Protein AF-A0A7C7L3B7-F1 (afdb_monomer)

Solvent-accessible surface area (backbone atoms only — not comparable to full-atom values): 10967 Å² total; per-residue (Å²): 134,90,75,82,81,71,80,61,48,78,65,48,18,66,31,27,24,39,29,29,42,38,80,77,66,91,83,57,55,61,69,57,53,36,48,32,41,48,62,45,60,60,73,52,74,71,49,27,43,53,73,28,33,29,39,18,33,48,15,82,48,72,67,55,51,57,34,51,60,56,42,25,78,74,68,75,34,84,49,45,42,74,46,76,33,80,58,70,61,51,69,70,45,26,43,52,53,27,50,53,60,46,51,60,94,46,79,48,78,44,80,44,79,46,66,50,72,50,88,64,66,74,82,56,47,63,63,49,52,51,52,46,52,52,50,26,63,77,68,74,44,84,92,71,86,80,76,92,75,76,92,56,49,42,79,84,56,35,62,67,54,25,53,51,50,54,51,49,54,51,51,50,52,52,52,51,44,52,55,38,46,76,72,73,46,79,82,85,131

Foldseek 3Di:
DDDPPPPPLVVQAQQEAEEEEDDDDPPDDLVLLLVLQLLVLPPCVSGYDLLRYEYFDFADDVSNVVSVVVVCVVRVNPNHHYHYDNHRPDPVVSRVVSVVSNPVPGNHLDYHYDYSRNLDDPVVVVVQVVVQVVCCVVVVDSPDDGDDDDPDQCPSPNDPVSVVVVVVVVVVLVVVQVVCVVVVHDGDD

pLDDT: mean 88.87, std 12.58, range [37.16, 98.44]

Sequence (189 aa):
MSGAWVYNTARISDSLAMVIPVWFSSDVPRGSILQLLCDSLMGWEAFVRPENLVLVVDGEQPHVEWALERLRGMLRGDAWRIEMLKTNLGKGGAVAHGIECALAGSDVQCVVIRDADNDHLLADLPPMVTVWQGVCEALRTCDVVVVGARHNLTAPLGWLRAQWETFLNHLIMQVVSYCRHRQGDAPCW

Secondary structure (DSSP, 8-state):
--------HHHHHHHEEEEEEE---TTS-HHHHHHHHHHHTTTGGGTS-GGGEEEEE-S--HHHHHHHHHHHHHTTGGG-EEEE-SS--HHHHHHHHHHHHHHTT----EEEE--TTS-S-GGGHHHHHHHHHHHHHHHT-S--------S-SHHHHHHHHHHHHHHHHHHHHHHHHHHHHHTTPPP--

Structure (mmCIF, N/CA/C/O backbone):
data_AF-A0A7C7L3B7-F1
#
_entry.id   AF-A0A7C7L3B7-F1
#
loop_
_atom_site.group_PDB
_atom_site.id
_atom_site.type_symbol
_atom_site.label_atom_id
_atom_site.label_alt_id
_atom_site.label_comp_id
_atom_site.label_asym_id
_atom_site.label_entity_id
_atom_site.label_seq_id
_atom_site.pdbx_PDB_ins_code
_atom_site.Cartn_x
_atom_site.Cartn_y
_atom_site.Cartn_z
_atom_site.occupancy
_atom_site.B_iso_or_equiv
_atom_site.auth_seq_id
_atom_site.auth_comp_id
_atom_site.auth_asym_id
_atom_site.auth_atom_id
_atom_site.pdbx_PDB_model_num
ATOM 1 N N . MET A 1 1 ? -18.290 -20.577 25.674 1.00 37.16 1 MET A N 1
ATOM 2 C CA . MET A 1 1 ? -19.010 -20.237 24.430 1.00 37.16 1 MET A CA 1
ATOM 3 C C . MET A 1 1 ? -17.988 -20.204 23.309 1.00 37.16 1 MET A C 1
ATOM 5 O O . MET A 1 1 ? -17.152 -19.313 23.292 1.00 37.16 1 MET A O 1
ATOM 9 N N . SER A 1 2 ? -17.967 -21.235 22.465 1.00 39.91 2 SER A N 1
ATOM 10 C CA . SER A 1 2 ? -17.052 -21.351 21.327 1.00 39.91 2 SER A CA 1
ATOM 11 C C . SER A 1 2 ? -17.606 -20.544 20.153 1.00 39.91 2 SER A C 1
ATOM 13 O O . SER A 1 2 ? -18.475 -21.020 19.425 1.00 39.91 2 SER A O 1
ATOM 15 N N . GLY A 1 3 ? -17.149 -19.305 20.002 1.00 37.84 3 GLY A N 1
ATOM 16 C CA . GLY A 1 3 ? -17.404 -18.515 18.803 1.00 37.84 3 GLY A CA 1
ATOM 17 C C . GLY A 1 3 ? -16.341 -18.839 17.764 1.00 37.84 3 GLY A C 1
ATOM 18 O O . GLY A 1 3 ? -15.233 -18.318 17.841 1.00 37.84 3 GLY A O 1
ATOM 19 N N . ALA A 1 4 ? -16.655 -19.719 16.815 1.00 38.44 4 ALA A N 1
ATOM 20 C CA . ALA A 1 4 ? -15.889 -19.787 15.581 1.00 38.44 4 ALA A CA 1
ATOM 21 C C . ALA A 1 4 ? -16.102 -18.453 14.852 1.00 38.44 4 ALA A C 1
ATOM 23 O O . ALA A 1 4 ? -17.190 -18.196 14.337 1.00 38.44 4 ALA A O 1
ATOM 24 N N . TRP A 1 5 ? -15.089 -17.586 14.862 1.00 43.88 5 TRP A N 1
ATOM 25 C CA . TRP A 1 5 ? -15.048 -16.384 14.036 1.00 43.88 5 TRP A CA 1
ATOM 26 C C . TRP A 1 5 ? -14.901 -16.824 12.580 1.00 43.88 5 TRP A C 1
ATOM 28 O O . TRP A 1 5 ? -13.804 -16.911 12.038 1.00 43.88 5 TRP A O 1
ATOM 38 N N . VAL A 1 6 ? -16.015 -17.196 11.954 1.00 46.31 6 VAL A N 1
ATOM 39 C CA . VAL A 1 6 ? -16.063 -17.354 10.504 1.00 46.31 6 VAL A CA 1
ATOM 40 C C . VAL A 1 6 ? -15.944 -15.946 9.935 1.00 46.31 6 VAL A C 1
ATOM 42 O O . VAL A 1 6 ? -16.849 -15.131 10.115 1.00 46.31 6 VAL A O 1
ATOM 45 N N . TYR A 1 7 ? -14.808 -15.645 9.304 1.00 52.31 7 TYR A N 1
ATOM 46 C CA . TYR A 1 7 ? -14.594 -14.393 8.589 1.00 52.31 7 TYR A CA 1
ATOM 47 C C . TYR A 1 7 ? -15.725 -14.207 7.578 1.00 52.31 7 TYR A C 1
ATOM 49 O O . TYR A 1 7 ? -15.775 -14.889 6.555 1.00 52.31 7 TYR A O 1
ATOM 57 N N . ASN A 1 8 ? -16.649 -13.289 7.854 1.00 55.41 8 ASN A N 1
ATOM 58 C CA . ASN A 1 8 ? -17.575 -12.830 6.833 1.00 55.41 8 ASN A CA 1
ATOM 59 C C . ASN A 1 8 ? -16.816 -11.838 5.945 1.00 55.41 8 ASN A C 1
ATOM 61 O O . ASN A 1 8 ? -16.901 -10.626 6.140 1.00 55.41 8 ASN A O 1
ATOM 65 N N . THR A 1 9 ? -16.017 -12.368 5.019 1.00 55.25 9 THR A N 1
ATOM 66 C CA . THR A 1 9 ? -15.182 -11.597 4.085 1.00 55.25 9 THR A CA 1
ATOM 67 C C . THR A 1 9 ? -15.988 -10.545 3.323 1.00 55.25 9 THR A C 1
ATOM 69 O O . THR A 1 9 ? -15.496 -9.438 3.131 1.00 55.25 9 THR A O 1
ATOM 72 N N . ALA A 1 10 ? -17.260 -10.828 3.014 1.00 54.12 10 ALA A N 1
ATOM 73 C CA . ALA A 1 10 ? -18.168 -9.888 2.357 1.00 54.12 10 ALA A CA 1
ATOM 74 C C . ALA A 1 10 ? -18.445 -8.614 3.181 1.00 54.12 10 ALA A C 1
ATOM 76 O O . ALA A 1 10 ? -18.648 -7.552 2.610 1.00 54.12 10 ALA A O 1
ATOM 77 N N . ARG A 1 11 ? -18.425 -8.683 4.522 1.00 60.03 11 ARG A N 1
ATOM 78 C CA . ARG A 1 11 ? -18.559 -7.483 5.373 1.00 60.03 11 ARG A CA 1
ATOM 79 C C . ARG A 1 11 ? -17.271 -6.672 5.461 1.00 60.03 11 ARG A C 1
ATOM 81 O O . ARG A 1 11 ? -17.329 -5.466 5.666 1.00 60.03 11 ARG A O 1
ATOM 88 N N . ILE A 1 12 ? -16.124 -7.335 5.341 1.00 68.50 12 ILE A N 1
ATOM 89 C CA . ILE A 1 12 ? -14.817 -6.685 5.431 1.00 68.50 12 ILE A CA 1
ATOM 90 C C . ILE A 1 12 ? -14.577 -5.848 4.166 1.00 68.50 12 ILE A C 1
ATOM 92 O O . ILE A 1 12 ? -14.227 -4.674 4.279 1.00 68.50 12 ILE A O 1
ATOM 96 N N . SER A 1 13 ? -14.876 -6.397 2.984 1.00 74.75 13 SER A N 1
ATOM 97 C CA . SER A 1 13 ? -14.604 -5.744 1.696 1.00 74.75 13 SER A CA 1
ATOM 98 C C . SER A 1 13 ? -15.300 -4.402 1.480 1.00 74.75 13 SER A C 1
ATOM 100 O O . SER A 1 13 ? -14.727 -3.530 0.831 1.00 74.75 13 SER A O 1
ATOM 102 N N . ASP A 1 14 ? -16.505 -4.212 2.024 1.00 82.12 14 ASP A N 1
ATOM 103 C CA . ASP A 1 14 ? -17.268 -2.967 1.850 1.00 82.12 14 ASP A CA 1
ATOM 104 C C . ASP A 1 14 ? -16.719 -1.802 2.683 1.00 82.12 14 ASP A C 1
ATOM 106 O O . ASP A 1 14 ? -16.857 -0.643 2.295 1.00 82.12 14 ASP A O 1
ATOM 110 N N . SER A 1 15 ? -16.089 -2.118 3.816 1.00 88.00 15 SER A N 1
ATOM 111 C CA . SER A 1 15 ? -15.590 -1.147 4.799 1.00 88.00 15 SER A CA 1
ATOM 112 C C . SER A 1 15 ? -14.105 -0.811 4.653 1.00 88.00 15 SER A C 1
ATOM 114 O O . SER A 1 15 ? -13.619 0.091 5.338 1.00 88.00 15 SER A O 1
ATOM 116 N N . LEU A 1 16 ? -13.384 -1.534 3.790 1.00 94.50 16 LEU A N 1
ATOM 117 C CA . LEU A 1 16 ? -11.945 -1.389 3.606 1.00 94.50 16 LEU A CA 1
ATOM 118 C C . LEU A 1 16 ? -11.591 -0.702 2.293 1.00 94.50 16 LEU A C 1
ATOM 120 O O . LEU A 1 16 ? -12.159 -1.003 1.240 1.00 94.50 16 LEU A O 1
ATOM 124 N N . ALA A 1 17 ? -10.565 0.140 2.361 1.00 96.06 17 ALA A N 1
ATOM 125 C CA . ALA A 1 17 ? -9.776 0.544 1.209 1.00 96.06 17 ALA A CA 1
ATOM 12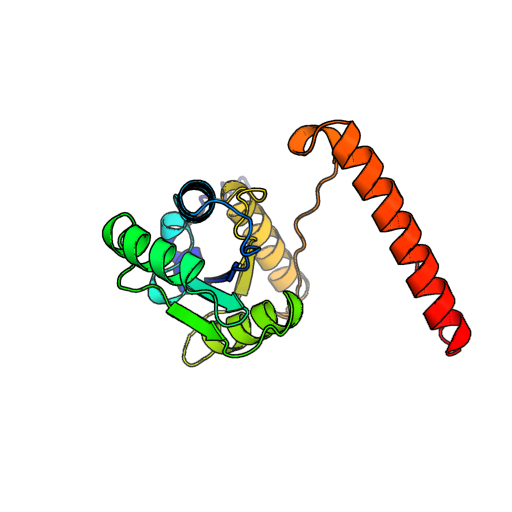6 C C . ALA A 1 17 ? -8.332 0.087 1.350 1.00 96.06 17 ALA A C 1
ATOM 128 O O . ALA A 1 17 ? -7.806 -0.032 2.456 1.00 96.06 17 ALA A O 1
ATOM 129 N N . MET A 1 18 ? -7.690 -0.151 0.212 1.00 97.12 18 MET A N 1
ATOM 130 C CA . MET A 1 18 ? -6.279 -0.495 0.142 1.00 97.12 18 MET A CA 1
ATOM 131 C C . MET A 1 18 ? -5.548 0.582 -0.642 1.00 97.12 18 MET A C 1
ATOM 133 O O . MET A 1 18 ? -5.891 0.862 -1.786 1.00 97.12 18 MET A O 1
ATOM 137 N N . VAL A 1 19 ? -4.533 1.168 -0.020 1.00 98.06 19 VAL A N 1
ATOM 138 C CA . VAL A 1 19 ? -3.645 2.158 -0.618 1.00 98.06 19 VAL A CA 1
ATOM 139 C C . VAL A 1 19 ? -2.285 1.512 -0.830 1.00 98.06 19 VAL A C 1
ATOM 141 O O . VAL A 1 19 ? -1.668 1.011 0.111 1.00 98.06 19 VAL A O 1
ATOM 144 N N . ILE A 1 20 ? -1.808 1.548 -2.069 1.00 97.94 20 ILE A N 1
ATOM 145 C CA . ILE A 1 20 ? -0.490 1.043 -2.442 1.00 97.94 20 ILE A CA 1
ATOM 146 C C . ILE A 1 20 ? 0.312 2.204 -3.040 1.00 97.94 20 ILE A C 1
ATOM 148 O O . ILE A 1 20 ? 0.049 2.591 -4.182 1.00 97.94 20 ILE A O 1
ATOM 152 N N . PRO A 1 21 ? 1.270 2.797 -2.300 1.00 98.25 21 PRO A N 1
ATOM 153 C CA . PRO A 1 21 ? 2.208 3.742 -2.887 1.00 98.25 21 PRO A CA 1
ATOM 154 C C . PRO A 1 21 ? 3.164 2.998 -3.827 1.00 98.25 21 PRO A C 1
ATOM 156 O O . PRO A 1 21 ? 3.756 1.978 -3.469 1.00 98.25 21 PRO A O 1
ATOM 159 N N . VAL A 1 22 ? 3.332 3.528 -5.034 1.00 98.00 22 VAL A N 1
ATOM 160 C CA . VAL A 1 22 ? 4.125 2.932 -6.104 1.00 98.00 22 VAL A CA 1
ATOM 161 C C . VAL A 1 22 ? 5.232 3.891 -6.524 1.00 98.00 22 VAL A C 1
ATOM 163 O O . VAL A 1 22 ? 4.995 4.992 -7.026 1.00 98.00 22 VAL A O 1
ATOM 166 N N . TRP A 1 23 ? 6.471 3.441 -6.363 1.00 97.38 23 TRP A N 1
ATOM 167 C CA . TRP A 1 23 ? 7.639 4.130 -6.885 1.00 97.38 23 TRP A CA 1
ATOM 168 C C . TRP A 1 23 ? 8.735 3.129 -7.230 1.00 97.38 23 TRP A C 1
ATOM 170 O O . TRP A 1 23 ? 9.073 2.266 -6.422 1.00 97.38 23 TRP A O 1
ATOM 180 N N . PHE A 1 24 ? 9.310 3.267 -8.420 1.00 96.88 24 PHE A N 1
ATOM 181 C CA . PHE A 1 24 ? 10.447 2.478 -8.871 1.00 96.88 24 PHE A CA 1
ATOM 182 C C . PHE A 1 24 ? 11.498 3.403 -9.483 1.00 96.88 24 PHE A C 1
ATOM 184 O O . PHE A 1 24 ? 11.178 4.240 -10.332 1.00 96.88 24 PHE A O 1
ATOM 191 N N . SER A 1 25 ? 12.764 3.210 -9.097 1.00 94.94 25 SER A N 1
ATOM 192 C CA . SER A 1 25 ? 13.894 3.882 -9.749 1.00 94.94 25 SER A CA 1
ATOM 193 C C . SER A 1 25 ? 13.889 3.597 -11.255 1.00 94.94 25 SER A C 1
ATOM 195 O O . SER A 1 25 ? 13.541 2.492 -11.680 1.00 94.94 25 SER A O 1
ATOM 197 N N . SER A 1 26 ? 14.333 4.567 -12.058 1.00 94.06 26 SER A N 1
ATOM 198 C CA . SER A 1 26 ? 14.485 4.427 -13.512 1.00 94.06 26 SER A CA 1
ATOM 199 C C . SER A 1 26 ? 15.411 3.279 -13.922 1.00 94.06 26 SER A C 1
ATOM 201 O O . SER A 1 26 ? 15.324 2.799 -15.050 1.00 94.06 26 SER A O 1
ATOM 203 N N . ASP A 1 27 ? 16.280 2.832 -13.013 1.00 96.06 27 ASP A N 1
ATOM 204 C CA . ASP A 1 27 ? 17.242 1.757 -13.264 1.00 96.06 27 ASP A CA 1
ATOM 205 C C . ASP A 1 27 ? 16.628 0.357 -13.105 1.00 96.06 27 ASP A C 1
ATOM 207 O O . ASP A 1 27 ? 17.247 -0.641 -13.479 1.00 96.06 27 ASP A O 1
ATOM 211 N N . VAL A 1 28 ? 15.414 0.251 -12.552 1.00 96.06 28 VAL A N 1
ATOM 212 C CA . VAL A 1 28 ? 14.738 -1.040 -12.396 1.00 96.06 28 VAL A CA 1
ATOM 213 C C . VAL A 1 28 ? 14.209 -1.499 -13.762 1.00 96.06 28 VAL A C 1
ATOM 215 O O . VAL A 1 28 ? 13.426 -0.786 -14.395 1.00 96.06 28 VAL A O 1
ATOM 218 N N . PRO A 1 29 ? 14.573 -2.704 -14.244 1.00 97.12 29 PRO A N 1
ATOM 219 C CA . PRO A 1 29 ? 14.078 -3.199 -15.523 1.00 97.12 29 PRO A CA 1
ATOM 220 C C . PRO A 1 29 ? 12.548 -3.293 -15.550 1.00 97.12 29 PRO A C 1
ATOM 222 O O . PRO A 1 29 ? 11.935 -3.824 -14.625 1.00 97.12 29 PRO A O 1
ATOM 225 N N . ARG A 1 30 ? 11.920 -2.867 -16.655 1.00 96.00 30 ARG A N 1
ATOM 226 C CA . ARG A 1 30 ? 10.449 -2.876 -16.820 1.00 96.00 30 ARG A CA 1
ATOM 227 C C . ARG A 1 30 ? 9.797 -4.229 -16.522 1.00 96.00 30 ARG A C 1
ATOM 229 O O . ARG A 1 30 ? 8.714 -4.270 -15.951 1.00 96.00 30 ARG A O 1
ATOM 236 N N . GLY A 1 31 ? 10.452 -5.329 -16.899 1.00 96.31 31 GLY A N 1
ATOM 237 C CA . GLY A 1 31 ? 9.971 -6.681 -16.601 1.00 96.31 31 GLY A CA 1
ATOM 238 C C . GLY A 1 31 ? 9.905 -6.965 -15.099 1.00 96.31 31 GLY A C 1
ATOM 239 O O . GLY A 1 31 ? 8.924 -7.538 -14.637 1.00 96.31 31 GLY A O 1
ATOM 240 N N . SER A 1 32 ? 10.895 -6.498 -14.333 1.00 96.88 32 SER A N 1
ATOM 241 C CA . SER A 1 32 ? 10.908 -6.617 -12.873 1.00 96.88 32 SER A CA 1
ATOM 242 C C . SER A 1 32 ? 9.805 -5.780 -12.231 1.00 96.88 32 SER A C 1
ATOM 244 O O . SER A 1 32 ? 9.142 -6.259 -11.322 1.00 96.88 32 SER A O 1
ATOM 246 N N . ILE A 1 33 ? 9.562 -4.564 -12.734 1.00 97.31 33 ILE A N 1
ATOM 247 C CA . ILE A 1 33 ? 8.466 -3.700 -12.263 1.00 97.31 33 ILE A CA 1
ATOM 248 C C . ILE A 1 33 ? 7.114 -4.376 -12.494 1.00 97.31 33 ILE A C 1
ATOM 250 O O . ILE A 1 33 ? 6.308 -4.473 -11.573 1.00 97.31 33 ILE A O 1
ATOM 254 N N . LEU A 1 34 ? 6.887 -4.890 -13.708 1.00 97.00 34 LEU A N 1
ATOM 255 C CA . LEU A 1 34 ? 5.662 -5.610 -14.051 1.00 97.00 34 LEU A CA 1
ATOM 256 C C . LEU A 1 34 ? 5.450 -6.827 -13.145 1.00 97.00 34 LEU A C 1
ATOM 258 O O . LEU A 1 34 ? 4.342 -7.027 -12.660 1.00 97.00 34 LEU A O 1
ATOM 262 N N . GLN A 1 35 ? 6.501 -7.617 -12.908 1.00 96.69 35 GLN A N 1
ATOM 263 C CA . GLN A 1 35 ? 6.430 -8.799 -12.053 1.00 96.69 35 GLN A CA 1
ATOM 264 C C . GLN A 1 35 ? 6.130 -8.433 -10.593 1.00 96.69 35 GLN A C 1
ATOM 266 O O . GLN A 1 35 ? 5.190 -8.973 -10.022 1.00 96.69 35 GLN A O 1
ATOM 271 N N . LEU A 1 36 ? 6.866 -7.480 -10.012 1.00 96.38 36 LEU A N 1
ATOM 272 C CA . LEU A 1 36 ? 6.669 -7.044 -8.625 1.00 96.38 36 LEU A CA 1
ATOM 273 C C . LEU A 1 36 ? 5.274 -6.461 -8.400 1.00 96.38 36 LEU A C 1
ATOM 275 O O . LEU A 1 36 ? 4.632 -6.771 -7.397 1.00 96.38 36 LEU A O 1
ATOM 279 N N . LEU A 1 37 ? 4.778 -5.657 -9.344 1.00 96.56 37 LEU A N 1
ATOM 280 C CA . LEU A 1 37 ? 3.413 -5.142 -9.291 1.00 96.56 37 LEU A CA 1
ATOM 281 C C . LEU A 1 37 ? 2.379 -6.255 -9.466 1.00 96.56 37 LEU A C 1
ATOM 283 O O . LEU A 1 37 ? 1.381 -6.244 -8.757 1.00 96.56 37 LEU A O 1
ATOM 287 N N . CYS A 1 38 ? 2.607 -7.223 -10.357 1.00 96.00 38 CYS A N 1
ATOM 288 C CA . CYS A 1 38 ? 1.723 -8.379 -10.516 1.00 96.00 38 CYS A CA 1
ATOM 289 C C . CYS A 1 38 ? 1.610 -9.169 -9.208 1.00 96.00 38 CYS A C 1
ATOM 291 O O . CYS A 1 38 ? 0.505 -9.417 -8.736 1.00 96.00 38 CYS A O 1
ATOM 293 N N . ASP A 1 39 ? 2.747 -9.496 -8.592 1.00 95.00 39 ASP A N 1
ATOM 294 C CA . ASP A 1 39 ? 2.802 -10.251 -7.339 1.00 95.00 39 ASP A CA 1
ATOM 295 C C . ASP A 1 39 ? 2.180 -9.453 -6.183 1.00 95.00 39 ASP A C 1
ATOM 297 O O . ASP A 1 39 ? 1.417 -9.986 -5.376 1.00 95.00 39 ASP A O 1
ATOM 301 N N . SER A 1 40 ? 2.421 -8.139 -6.148 1.00 94.62 40 SER A N 1
ATOM 302 C CA . SER A 1 40 ? 1.793 -7.233 -5.182 1.00 94.62 40 SER A CA 1
ATOM 303 C C . SER A 1 40 ? 0.286 -7.082 -5.411 1.00 94.62 40 SER A C 1
ATOM 305 O O . SER A 1 40 ? -0.454 -6.864 -4.463 1.00 94.62 40 SER A O 1
ATOM 307 N N . LEU A 1 41 ? -0.217 -7.219 -6.632 1.00 94.25 41 LEU A N 1
ATOM 308 C CA . LEU A 1 41 ? -1.640 -7.083 -6.954 1.00 94.25 41 LEU A CA 1
ATOM 309 C C . LEU A 1 41 ? -2.349 -8.435 -7.093 1.00 94.25 41 LEU A C 1
ATOM 311 O O . LEU A 1 41 ? -3.496 -8.494 -7.521 1.00 94.25 41 LEU A O 1
ATOM 315 N N . MET A 1 42 ? -1.717 -9.548 -6.748 1.00 92.81 42 MET A N 1
ATOM 316 C CA . MET A 1 42 ? -2.387 -10.840 -6.827 1.00 92.81 42 MET A CA 1
ATOM 317 C C . MET A 1 42 ? -3.242 -11.074 -5.577 1.00 92.81 42 MET A C 1
ATOM 319 O O . MET A 1 42 ? -2.718 -11.073 -4.466 1.00 92.81 42 MET A O 1
ATOM 323 N N . GLY A 1 43 ? -4.548 -11.309 -5.744 1.00 91.06 43 GLY A N 1
ATOM 324 C CA . GLY A 1 43 ? -5.450 -11.727 -4.663 1.00 91.06 43 GLY A CA 1
ATOM 325 C C . GLY A 1 43 ? -6.036 -10.601 -3.803 1.00 91.06 43 GLY A C 1
ATOM 326 O O . GLY A 1 43 ? -6.663 -10.897 -2.783 1.00 91.06 43 GLY A O 1
ATOM 327 N N . TRP A 1 44 ? -5.857 -9.324 -4.170 1.00 92.06 44 TRP A N 1
ATOM 328 C CA . TRP A 1 44 ? -6.451 -8.190 -3.437 1.00 92.06 44 TRP A CA 1
ATOM 329 C C . TRP A 1 44 ? -7.985 -8.247 -3.431 1.00 92.06 44 TRP A C 1
ATOM 331 O O . TRP A 1 44 ? -8.618 -7.778 -2.483 1.00 92.06 44 TRP A O 1
ATOM 341 N N . GLU A 1 45 ? -8.582 -8.847 -4.463 1.00 91.06 45 GLU A N 1
ATOM 342 C CA . GLU A 1 45 ? -10.025 -8.903 -4.691 1.00 91.06 45 GLU A CA 1
ATOM 343 C C . GLU A 1 45 ? -10.773 -9.690 -3.610 1.00 91.06 45 GLU A C 1
ATOM 345 O O . GLU A 1 45 ? -11.983 -9.541 -3.450 1.00 91.06 45 GLU A O 1
ATOM 350 N N . ALA A 1 46 ? -10.057 -10.505 -2.832 1.00 90.25 46 ALA A N 1
ATOM 351 C CA . ALA A 1 46 ? -10.616 -11.203 -1.681 1.00 90.25 46 ALA A CA 1
ATOM 352 C C . ALA A 1 46 ? -10.880 -10.273 -0.480 1.00 90.25 46 ALA A C 1
ATOM 354 O O . ALA A 1 46 ? -11.565 -10.683 0.460 1.00 90.25 46 ALA A O 1
ATOM 355 N N . PHE A 1 47 ? -10.332 -9.050 -0.486 1.00 91.44 47 PHE A N 1
ATOM 356 C CA . PHE A 1 47 ? -10.275 -8.188 0.697 1.00 91.44 47 PHE A CA 1
ATOM 357 C C . PHE A 1 47 ? -10.880 -6.802 0.519 1.00 91.44 47 PHE A C 1
ATOM 359 O O . PHE A 1 47 ? -11.369 -6.253 1.501 1.00 91.44 47 PHE A O 1
ATOM 366 N N . VAL A 1 48 ? -10.835 -6.222 -0.682 1.00 92.69 48 VAL A N 1
ATOM 367 C CA . VAL A 1 48 ? -11.384 -4.885 -0.956 1.00 92.69 48 VAL A CA 1
ATOM 368 C C . VAL A 1 48 ? -12.159 -4.881 -2.264 1.00 92.69 48 VAL A C 1
ATOM 370 O O . VAL A 1 48 ? -11.850 -5.641 -3.184 1.00 92.69 48 VAL A O 1
ATOM 373 N N . ARG A 1 49 ? -13.163 -4.006 -2.363 1.00 91.81 49 ARG A N 1
ATOM 374 C CA . ARG A 1 49 ? -13.829 -3.747 -3.644 1.00 91.81 49 ARG A CA 1
ATOM 375 C C . ARG A 1 49 ? -12.848 -3.118 -4.646 1.00 91.81 49 ARG A C 1
ATOM 377 O O . ARG A 1 49 ? -11.981 -2.353 -4.219 1.00 91.81 49 ARG A O 1
ATOM 384 N N . PRO A 1 50 ? -12.989 -3.381 -5.957 1.00 91.62 50 PRO A N 1
ATOM 385 C CA . PRO A 1 50 ? -12.108 -2.815 -6.980 1.00 91.62 50 PRO A CA 1
ATOM 386 C C . PRO A 1 50 ? -11.961 -1.290 -6.899 1.00 91.62 50 PRO A C 1
ATOM 388 O O . PRO A 1 50 ? -10.850 -0.771 -6.949 1.00 91.62 50 PRO A O 1
ATOM 391 N N . GLU A 1 51 ? -13.071 -0.585 -6.686 1.00 92.12 51 GLU A N 1
ATOM 392 C CA . GLU A 1 51 ? -13.130 0.871 -6.556 1.00 92.12 51 GLU A CA 1
ATOM 393 C C . GLU A 1 51 ? -12.506 1.411 -5.262 1.00 92.12 51 GLU A C 1
ATOM 395 O O . GLU A 1 51 ? -12.299 2.619 -5.156 1.00 92.12 51 GLU A O 1
ATOM 400 N N . ASN A 1 52 ? -12.216 0.538 -4.293 1.00 94.69 52 ASN A N 1
ATOM 401 C CA . ASN A 1 52 ? -11.559 0.864 -3.030 1.00 94.69 52 ASN A CA 1
ATOM 402 C C . ASN A 1 52 ? -10.052 0.517 -3.054 1.00 94.69 52 ASN A C 1
ATOM 404 O O . ASN A 1 52 ? -9.367 0.707 -2.046 1.00 94.69 52 ASN A O 1
ATOM 408 N N . LEU A 1 53 ? -9.523 0.004 -4.173 1.00 95.56 53 LEU A N 1
ATOM 409 C CA . LEU A 1 53 ? -8.087 -0.156 -4.389 1.00 95.56 53 LEU A CA 1
ATOM 410 C C . LEU A 1 53 ? -7.523 1.103 -5.059 1.00 95.56 53 LEU A C 1
ATOM 412 O O . LEU A 1 53 ? -7.899 1.447 -6.183 1.00 95.56 53 LEU A O 1
ATOM 416 N N . VAL A 1 54 ? -6.604 1.770 -4.362 1.00 97.38 54 VAL A N 1
ATOM 417 C CA . VAL A 1 54 ? -5.952 3.008 -4.794 1.00 97.38 54 VAL A CA 1
ATOM 418 C C . VAL A 1 54 ? -4.453 2.771 -4.946 1.00 97.38 54 VAL A C 1
ATOM 420 O O . VAL A 1 54 ? -3.739 2.510 -3.978 1.00 97.38 54 VAL A O 1
ATOM 423 N N . LEU A 1 55 ? -3.969 2.887 -6.175 1.00 97.94 55 LEU A N 1
ATOM 424 C CA . LEU A 1 55 ? -2.552 2.847 -6.520 1.00 97.94 55 LEU A CA 1
ATOM 425 C C . LEU A 1 55 ? -2.066 4.279 -6.703 1.00 97.94 55 LEU A C 1
ATOM 427 O O . LEU A 1 55 ? -2.596 4.990 -7.551 1.00 97.94 55 LEU A O 1
ATOM 431 N N . VAL A 1 56 ? -1.066 4.706 -5.936 1.00 98.44 56 VAL A N 1
ATOM 432 C CA . VAL A 1 56 ? -0.537 6.076 -6.028 1.00 98.44 56 VAL A CA 1
ATOM 433 C C . VAL A 1 56 ? 0.863 6.040 -6.610 1.00 98.44 56 VAL A C 1
ATOM 435 O O . VAL A 1 56 ? 1.798 5.620 -5.936 1.00 98.44 56 VAL A O 1
ATOM 438 N N . VAL A 1 57 ? 1.020 6.479 -7.854 1.00 98.25 57 VAL A N 1
ATOM 439 C CA . VAL A 1 57 ? 2.324 6.573 -8.515 1.00 98.25 57 VAL A CA 1
ATOM 440 C C . VAL A 1 57 ? 2.954 7.919 -8.176 1.00 98.25 57 VAL A C 1
ATOM 442 O O . VAL A 1 57 ? 2.447 8.975 -8.553 1.00 98.25 57 VAL A O 1
ATOM 445 N N . ASP A 1 58 ? 4.056 7.879 -7.429 1.00 97.81 58 ASP A N 1
ATOM 446 C CA . ASP A 1 58 ? 4.661 9.074 -6.842 1.00 97.81 58 ASP A CA 1
ATOM 447 C C . ASP A 1 58 ? 5.625 9.782 -7.812 1.00 97.81 58 ASP A C 1
ATOM 449 O O . ASP A 1 58 ? 6.790 9.407 -7.959 1.00 97.81 58 ASP A O 1
ATOM 453 N N . GLY A 1 59 ? 5.137 10.804 -8.511 1.00 96.62 59 GLY A N 1
ATOM 454 C CA . GLY A 1 59 ? 5.871 11.504 -9.564 1.00 96.62 59 GLY A CA 1
ATOM 455 C C . GLY A 1 59 ? 5.689 10.874 -10.949 1.00 96.62 59 GLY A C 1
ATOM 456 O O . GLY A 1 59 ? 5.188 9.759 -11.099 1.00 96.62 59 GLY A O 1
ATOM 457 N N . GLU A 1 60 ? 6.134 11.593 -11.981 1.00 96.00 60 GLU A N 1
ATOM 458 C CA . GLU A 1 60 ? 6.060 11.129 -13.370 1.00 96.00 60 GLU A CA 1
ATOM 459 C C . GLU A 1 60 ? 6.938 9.882 -13.587 1.00 96.00 60 GLU A C 1
ATOM 461 O O . GLU A 1 60 ? 8.167 9.959 -13.634 1.00 96.00 60 GLU A O 1
ATOM 466 N N . GLN A 1 61 ? 6.300 8.715 -13.727 1.00 96.12 61 GLN A N 1
ATOM 467 C CA . GLN A 1 61 ? 6.972 7.425 -13.919 1.00 96.12 61 GLN A CA 1
ATOM 468 C C . GLN A 1 61 ? 6.365 6.645 -15.101 1.00 96.12 61 GLN A C 1
ATOM 470 O O . GLN A 1 61 ? 5.628 5.675 -14.890 1.00 96.12 61 GLN A O 1
ATOM 475 N N . PRO A 1 62 ? 6.702 7.004 -16.358 1.00 95.62 62 PRO A N 1
ATOM 476 C CA . PRO A 1 62 ? 6.128 6.364 -17.549 1.00 95.62 62 PRO A CA 1
ATOM 477 C C . PRO A 1 62 ? 6.347 4.844 -17.608 1.00 95.62 62 PRO A C 1
ATOM 479 O O . PRO A 1 62 ? 5.560 4.103 -18.192 1.00 95.62 62 PRO A O 1
ATOM 482 N N . HIS A 1 63 ? 7.432 4.343 -17.006 1.00 95.81 63 HIS A N 1
ATOM 483 C CA . HIS A 1 63 ? 7.713 2.907 -16.918 1.00 95.81 63 HIS A CA 1
ATOM 484 C C . HIS A 1 63 ? 6.792 2.161 -15.945 1.00 95.81 63 HIS A C 1
ATOM 486 O O . HIS A 1 63 ? 6.517 0.985 -16.180 1.00 95.81 63 HIS A O 1
ATOM 492 N N . VAL A 1 64 ? 6.316 2.825 -14.887 1.00 97.12 64 VAL A N 1
ATOM 493 C CA . VAL A 1 64 ? 5.323 2.279 -13.948 1.00 97.12 64 VAL A CA 1
ATOM 494 C C . VAL A 1 64 ? 3.933 2.338 -14.562 1.00 97.12 64 VAL A C 1
ATOM 496 O O . VAL A 1 64 ? 3.219 1.341 -14.526 1.00 97.12 64 VAL A O 1
ATOM 499 N N . GLU A 1 65 ? 3.580 3.467 -15.178 1.00 95.69 65 GLU A N 1
ATOM 500 C CA . GLU A 1 65 ? 2.311 3.643 -15.893 1.00 95.69 65 GLU A CA 1
ATOM 501 C C . GLU A 1 65 ? 2.108 2.533 -16.933 1.00 95.69 65 GLU A C 1
ATOM 503 O O . GLU A 1 65 ? 1.117 1.806 -16.880 1.00 95.69 65 GLU A O 1
ATOM 508 N N . TRP A 1 66 ? 3.119 2.291 -17.775 1.00 95.56 66 TRP A N 1
ATOM 509 C CA . TRP A 1 66 ? 3.125 1.184 -18.735 1.00 95.56 66 TRP A CA 1
ATOM 510 C C . TRP A 1 66 ? 2.857 -0.187 -18.089 1.00 95.56 66 TRP A C 1
ATOM 512 O O . TRP A 1 66 ? 2.165 -1.028 -18.669 1.00 95.56 66 TRP A O 1
ATOM 522 N N . ALA A 1 67 ? 3.424 -0.449 -16.908 1.00 96.75 67 ALA A N 1
ATOM 523 C CA . ALA A 1 67 ? 3.239 -1.724 -16.221 1.00 96.75 67 ALA A CA 1
ATOM 524 C C . ALA A 1 67 ? 1.806 -1.854 -15.685 1.00 96.75 67 ALA A C 1
ATOM 526 O O . ALA A 1 67 ? 1.172 -2.892 -15.879 1.00 96.75 67 ALA A O 1
ATOM 527 N N . LEU A 1 68 ? 1.277 -0.793 -15.072 1.00 95.50 68 LEU A N 1
ATOM 528 C CA . LEU A 1 68 ? -0.085 -0.759 -14.545 1.00 95.50 68 LEU A CA 1
ATOM 529 C C . LEU A 1 68 ? -1.138 -0.908 -15.649 1.00 95.50 68 LEU A C 1
ATOM 531 O O . LEU A 1 68 ? -2.092 -1.666 -15.473 1.00 95.50 68 LEU A O 1
ATOM 535 N N . GLU A 1 69 ? -0.945 -0.273 -16.807 1.00 93.56 69 GLU A N 1
ATOM 536 C CA . GLU A 1 69 ? -1.821 -0.447 -17.973 1.00 93.56 69 GLU A CA 1
ATOM 537 C C . GLU A 1 69 ? -1.901 -1.909 -18.424 1.00 93.56 69 GLU A C 1
ATOM 539 O O . GLU A 1 69 ? -2.984 -2.420 -18.715 1.00 93.56 69 GLU A O 1
ATOM 544 N N . ARG A 1 70 ? -0.767 -2.620 -18.440 1.00 94.19 70 ARG A N 1
ATOM 545 C CA . ARG A 1 70 ? -0.754 -4.049 -18.780 1.00 94.19 70 ARG A CA 1
ATOM 546 C C . ARG A 1 70 ? -1.445 -4.904 -17.729 1.00 94.19 70 ARG A C 1
ATOM 548 O O . ARG A 1 70 ? -2.170 -5.832 -18.086 1.00 94.19 70 ARG A O 1
ATOM 555 N N . LEU A 1 71 ? -1.241 -4.594 -16.451 1.00 94.44 71 LEU A N 1
ATOM 556 C CA . LEU A 1 71 ? -1.843 -5.349 -15.354 1.00 94.44 71 LEU A CA 1
ATOM 557 C C . LEU A 1 71 ? -3.352 -5.148 -15.256 1.00 94.44 71 LEU A C 1
ATOM 559 O O . LEU A 1 71 ? -4.042 -6.103 -14.902 1.00 94.44 71 LEU A O 1
ATOM 563 N N . ARG A 1 72 ? -3.884 -3.978 -15.637 1.00 90.50 72 ARG A N 1
ATOM 564 C CA . ARG A 1 72 ? -5.337 -3.745 -15.672 1.00 90.50 72 ARG A CA 1
ATOM 565 C C . ARG A 1 72 ? -6.071 -4.820 -16.474 1.00 90.50 72 ARG A C 1
ATOM 567 O O . ARG A 1 72 ? -7.016 -5.417 -15.964 1.00 90.50 72 ARG A O 1
ATOM 574 N N . GLY A 1 73 ? -5.574 -5.145 -17.669 1.00 84.00 73 GLY A N 1
ATOM 575 C CA . GLY A 1 73 ? -6.162 -6.195 -18.507 1.00 84.00 73 GLY A CA 1
ATOM 576 C C . GLY A 1 73 ? -6.011 -7.612 -17.936 1.00 84.00 73 GLY A C 1
ATOM 577 O O . GLY A 1 73 ? -6.841 -8.475 -18.208 1.00 84.00 73 GLY A O 1
ATOM 578 N N . MET A 1 74 ? -4.974 -7.864 -17.133 1.00 88.44 74 MET A N 1
ATOM 579 C CA . MET A 1 74 ? -4.685 -9.191 -16.570 1.00 88.44 74 MET A CA 1
ATOM 580 C C . MET A 1 74 ? -5.444 -9.472 -15.268 1.00 88.44 74 MET A C 1
ATOM 582 O O . MET A 1 74 ? -5.844 -10.609 -15.028 1.00 88.44 74 MET A O 1
ATOM 586 N N . LEU A 1 75 ? -5.646 -8.450 -14.435 1.00 86.56 75 LEU A N 1
ATOM 587 C CA . LEU A 1 75 ? -6.120 -8.585 -13.053 1.00 86.56 75 LEU A CA 1
ATOM 588 C C . LEU A 1 75 ? -7.485 -7.915 -12.820 1.00 86.56 75 LEU A C 1
ATOM 590 O O . LEU A 1 75 ? -7.805 -7.533 -11.697 1.00 86.56 75 LEU A O 1
ATOM 594 N N . ARG A 1 76 ? -8.295 -7.766 -13.880 1.00 81.75 76 ARG A N 1
ATOM 595 C CA . ARG A 1 76 ? -9.615 -7.098 -13.836 1.00 81.75 76 ARG A CA 1
ATOM 596 C C . ARG A 1 76 ? -9.536 -5.697 -13.213 1.00 81.75 76 ARG A C 1
ATOM 598 O O . ARG A 1 76 ? -10.399 -5.297 -12.434 1.00 81.75 76 ARG A O 1
ATOM 605 N N . GLY A 1 77 ? -8.482 -4.962 -13.552 1.00 79.19 77 GLY A N 1
ATOM 606 C CA . GLY A 1 77 ? -8.139 -3.687 -12.930 1.00 79.19 77 GLY A CA 1
ATOM 607 C C . GLY A 1 77 ? -8.838 -2.457 -13.490 1.00 79.19 77 GLY A C 1
ATOM 608 O O . GLY A 1 77 ? -8.450 -1.336 -13.164 1.00 79.19 77 GLY A O 1
ATOM 609 N N . ASP A 1 78 ? -9.866 -2.643 -14.318 1.00 83.69 78 ASP A N 1
ATOM 610 C CA . ASP A 1 78 ? -10.616 -1.547 -14.944 1.00 83.69 78 ASP A CA 1
ATOM 611 C C . ASP A 1 78 ? -11.285 -0.622 -13.917 1.00 83.69 78 ASP A C 1
ATOM 613 O O . ASP A 1 78 ? -11.520 0.550 -14.196 1.00 83.69 78 ASP A O 1
ATOM 617 N N . ALA A 1 79 ? -11.557 -1.138 -12.717 1.00 87.12 79 ALA A N 1
ATOM 618 C CA . ALA A 1 79 ? -12.166 -0.387 -11.625 1.00 87.12 79 ALA A CA 1
ATOM 619 C C . ALA A 1 79 ? -11.159 0.114 -10.569 1.00 87.12 79 ALA A C 1
ATOM 621 O O . ALA A 1 79 ? -11.571 0.778 -9.621 1.00 87.12 79 ALA A O 1
ATOM 622 N N . TRP A 1 80 ? -9.855 -0.153 -10.726 1.00 92.25 80 TRP A N 1
ATOM 623 C CA . TRP A 1 80 ? -8.836 0.395 -9.825 1.00 92.25 80 TRP A CA 1
ATOM 624 C C . TRP A 1 80 ? -8.695 1.902 -10.002 1.00 92.25 80 TRP A C 1
ATOM 626 O O . TRP A 1 80 ? -8.599 2.401 -11.134 1.00 92.25 80 TRP A O 1
ATOM 636 N N . ARG A 1 81 ? -8.539 2.613 -8.885 1.00 94.25 81 ARG A N 1
ATOM 637 C CA . ARG A 1 81 ? -8.114 4.014 -8.905 1.00 94.25 81 ARG A CA 1
ATOM 638 C C . ARG A 1 81 ? -6.593 4.059 -9.023 1.00 94.25 81 ARG A C 1
ATOM 640 O O . ARG A 1 81 ? -5.891 3.450 -8.219 1.00 94.25 81 ARG A O 1
ATOM 647 N N . ILE A 1 82 ? -6.091 4.748 -10.043 1.00 95.75 82 ILE A N 1
ATOM 648 C CA . ILE A 1 82 ? -4.657 4.993 -10.227 1.00 95.75 82 ILE A CA 1
ATOM 649 C C . ILE A 1 82 ? -4.454 6.500 -10.193 1.00 95.75 82 ILE A C 1
ATOM 651 O O . ILE A 1 82 ? -4.902 7.202 -11.097 1.00 95.75 82 ILE A O 1
ATOM 655 N N . GLU A 1 83 ? -3.772 6.970 -9.158 1.00 97.12 83 GLU A N 1
ATOM 656 C CA . GLU A 1 83 ? -3.453 8.375 -8.950 1.00 97.12 83 GLU A CA 1
ATOM 657 C C . GLU A 1 83 ? -2.005 8.629 -9.362 1.00 97.12 83 GLU A C 1
ATOM 659 O O . GLU A 1 83 ? -1.066 8.144 -8.730 1.00 97.12 83 GLU A O 1
ATOM 664 N N . MET A 1 84 ? -1.823 9.381 -10.446 1.00 97.06 84 MET A N 1
ATOM 665 C CA . MET A 1 84 ? -0.507 9.756 -10.963 1.00 97.06 84 MET A CA 1
ATOM 666 C C . MET A 1 84 ? -0.133 11.138 -10.423 1.00 97.06 84 MET A C 1
ATOM 668 O O . MET A 1 84 ? -0.654 12.160 -10.880 1.00 97.06 84 MET A O 1
ATOM 672 N N . LEU A 1 85 ? 0.780 11.190 -9.455 1.00 97.88 85 LEU A N 1
ATOM 673 C CA . LEU A 1 85 ? 1.279 12.457 -8.930 1.00 97.88 85 LEU A CA 1
ATOM 674 C C . LEU A 1 85 ? 2.278 13.078 -9.911 1.00 97.88 85 LEU A C 1
ATOM 676 O O . LEU A 1 85 ? 3.142 12.398 -10.452 1.00 97.88 85 LEU A O 1
ATOM 680 N N . LYS A 1 86 ? 2.200 14.396 -10.119 1.00 96.25 86 LYS A N 1
ATOM 681 C CA . LYS A 1 86 ? 3.132 15.111 -11.016 1.00 96.25 86 LYS A CA 1
ATOM 682 C C . LYS A 1 86 ? 4.536 15.242 -10.428 1.00 96.25 86 LYS A C 1
ATOM 684 O O . LYS A 1 86 ? 5.526 15.278 -11.148 1.00 96.25 86 LYS A O 1
ATOM 689 N N . THR A 1 87 ? 4.626 15.341 -9.109 1.00 96.50 87 THR A N 1
ATOM 690 C CA . THR A 1 87 ? 5.877 15.530 -8.372 1.00 96.50 87 THR A CA 1
ATOM 691 C C . THR A 1 87 ? 6.046 14.403 -7.375 1.00 96.50 87 THR A C 1
ATOM 693 O O . THR A 1 87 ? 5.068 14.021 -6.741 1.00 96.50 87 THR A O 1
ATOM 696 N N . ASN A 1 88 ? 7.278 13.927 -7.203 1.00 96.56 88 ASN A N 1
ATOM 697 C CA . ASN A 1 88 ? 7.610 12.977 -6.148 1.00 96.56 88 ASN A CA 1
ATOM 698 C C . ASN A 1 88 ? 7.496 13.677 -4.781 1.00 96.56 88 ASN A C 1
ATOM 700 O O . ASN A 1 88 ? 8.271 14.590 -4.486 1.00 96.56 88 ASN A O 1
ATOM 704 N N . LEU A 1 89 ? 6.504 13.282 -3.986 1.00 96.69 89 LEU A N 1
ATOM 705 C CA . LEU A 1 89 ? 6.242 13.782 -2.633 1.00 96.69 89 LEU A CA 1
ATOM 706 C C . LEU A 1 89 ? 6.864 12.885 -1.551 1.00 96.69 89 LEU A C 1
ATOM 708 O O . LEU A 1 89 ? 6.766 13.178 -0.356 1.00 96.69 89 LEU A O 1
ATOM 712 N N . GLY A 1 90 ? 7.493 11.788 -1.961 1.00 95.94 90 GLY A N 1
ATOM 713 C CA . GLY A 1 90 ? 7.935 10.708 -1.106 1.00 95.94 90 GLY A CA 1
ATOM 714 C C . GLY A 1 90 ? 6.777 9.809 -0.674 1.00 95.94 90 GLY A C 1
ATOM 715 O O . GLY A 1 90 ? 5.600 10.177 -0.691 1.00 95.94 90 GLY A O 1
ATOM 716 N N . LYS A 1 91 ? 7.134 8.621 -0.170 1.00 94.31 91 LYS A N 1
ATOM 717 C CA . LYS A 1 91 ? 6.181 7.585 0.261 1.00 94.31 91 LYS A CA 1
ATOM 718 C C . LYS A 1 91 ? 5.095 8.112 1.206 1.00 94.31 91 LYS A C 1
ATOM 720 O O . LYS A 1 91 ? 3.935 7.755 1.051 1.00 94.31 91 LYS A O 1
ATOM 725 N N . GLY A 1 92 ? 5.458 8.966 2.166 1.00 96.31 92 GLY A N 1
ATOM 726 C CA . GLY A 1 92 ? 4.498 9.560 3.100 1.00 96.31 92 GLY A CA 1
ATOM 727 C C . GLY A 1 92 ? 3.460 10.447 2.405 1.00 96.31 92 GLY A C 1
ATOM 728 O O . GLY A 1 92 ? 2.274 10.329 2.698 1.00 96.31 92 GLY A O 1
ATOM 729 N N . GLY A 1 93 ? 3.891 11.277 1.450 1.00 97.62 93 GLY A N 1
ATOM 730 C CA . GLY A 1 93 ? 2.991 12.106 0.647 1.00 97.62 93 GLY A CA 1
ATOM 731 C C . GLY A 1 93 ? 2.084 11.270 -0.257 1.00 97.62 93 GLY A C 1
ATOM 732 O O . GLY A 1 93 ? 0.882 11.515 -0.306 1.00 97.62 93 GLY A O 1
ATOM 733 N N . ALA A 1 94 ? 2.630 10.230 -0.894 1.00 98.12 94 ALA A N 1
ATOM 734 C CA . ALA A 1 94 ? 1.852 9.296 -1.706 1.00 98.12 94 ALA A CA 1
ATOM 735 C C . ALA A 1 94 ? 0.787 8.547 -0.884 1.00 98.12 94 ALA A C 1
ATOM 737 O O . ALA A 1 94 ? -0.360 8.428 -1.310 1.00 98.12 94 ALA A O 1
ATOM 738 N N . VAL A 1 95 ? 1.137 8.084 0.320 1.00 98.12 95 VAL A N 1
ATOM 739 C CA . VAL A 1 95 ? 0.190 7.438 1.242 1.00 98.12 95 VAL A CA 1
ATOM 740 C C . VAL A 1 95 ? -0.903 8.408 1.683 1.00 98.12 95 VAL A C 1
ATOM 742 O O . VAL A 1 95 ? -2.075 8.045 1.630 1.00 98.12 95 VAL A O 1
ATOM 745 N N . ALA A 1 96 ? -0.545 9.631 2.088 1.00 98.00 96 ALA A N 1
ATOM 746 C CA . ALA A 1 96 ? -1.518 10.642 2.504 1.00 98.00 96 ALA A CA 1
ATOM 747 C C . ALA A 1 96 ? -2.525 10.941 1.383 1.00 98.00 96 ALA A C 1
ATOM 749 O O . ALA A 1 96 ? -3.731 10.868 1.608 1.00 98.00 96 ALA A O 1
ATOM 750 N N . HIS A 1 97 ? -2.032 11.158 0.161 1.00 98.25 97 HIS A N 1
ATOM 751 C CA . HIS A 1 97 ? -2.879 11.362 -1.011 1.00 98.25 97 HIS A CA 1
ATOM 752 C C . HIS A 1 97 ? -3.792 10.158 -1.289 1.00 98.25 97 HIS A C 1
ATOM 754 O O . HIS A 1 97 ? -4.986 10.315 -1.527 1.00 98.25 97 HIS A O 1
ATOM 760 N N . GLY A 1 98 ? -3.258 8.936 -1.205 1.00 97.75 98 GLY A N 1
ATOM 761 C CA . GLY A 1 98 ? -4.050 7.723 -1.400 1.00 97.75 98 GLY A CA 1
ATOM 762 C C . GLY A 1 98 ? -5.163 7.559 -0.365 1.00 97.75 98 GLY A C 1
ATOM 763 O O . GLY A 1 98 ? -6.263 7.141 -0.722 1.00 97.75 98 GLY A O 1
ATOM 764 N N . ILE A 1 99 ? -4.910 7.925 0.896 1.00 97.25 99 ILE A N 1
ATOM 765 C CA . ILE A 1 99 ? -5.928 7.937 1.957 1.00 97.25 99 ILE A CA 1
ATOM 766 C C . ILE A 1 99 ? -7.021 8.960 1.634 1.00 97.25 99 ILE A C 1
ATOM 768 O O . ILE A 1 99 ? -8.201 8.625 1.709 1.00 97.25 99 ILE A O 1
ATOM 772 N N . GLU A 1 100 ? -6.655 10.181 1.236 1.00 97.00 100 GLU A N 1
ATOM 773 C CA . GLU A 1 100 ? -7.621 11.212 0.834 1.00 97.00 100 GLU A CA 1
ATOM 774 C C . GLU A 1 100 ? -8.515 10.719 -0.315 1.00 97.00 100 GLU A C 1
ATOM 776 O O . GLU A 1 100 ? -9.741 10.806 -0.229 1.00 97.00 100 GLU A O 1
ATOM 781 N N . CYS A 1 101 ? -7.923 10.113 -1.347 1.00 95.31 101 CYS A N 1
ATOM 782 C CA . CYS A 1 101 ? -8.656 9.535 -2.475 1.00 95.31 101 CYS A CA 1
ATOM 783 C C . CYS A 1 101 ? -9.540 8.348 -2.078 1.00 95.31 101 CYS A C 1
ATOM 785 O O . CYS A 1 101 ? -10.640 8.194 -2.613 1.00 95.31 101 CYS A O 1
ATOM 787 N N . ALA A 1 102 ? -9.080 7.503 -1.153 1.00 94.81 102 ALA A N 1
ATOM 788 C CA . ALA A 1 102 ? -9.846 6.368 -0.650 1.00 94.81 102 ALA A CA 1
ATOM 789 C C . ALA A 1 102 ? -11.083 6.817 0.140 1.00 94.81 102 ALA A C 1
ATOM 791 O O . ALA A 1 102 ? -12.144 6.209 0.003 1.00 94.81 102 ALA A O 1
ATOM 792 N N . LEU A 1 103 ? -10.960 7.881 0.937 1.00 93.31 103 LEU A N 1
ATOM 793 C CA . LEU A 1 103 ? -12.040 8.435 1.761 1.00 93.31 103 LEU A CA 1
ATOM 794 C C . LEU A 1 103 ? -12.995 9.344 0.971 1.00 93.31 103 LEU A C 1
ATOM 796 O O . LEU A 1 103 ? -14.134 9.560 1.385 1.00 93.31 103 LEU A O 1
ATOM 800 N N . ALA A 1 104 ? -12.563 9.880 -0.172 1.00 92.31 104 ALA A N 1
ATOM 801 C CA . ALA A 1 104 ? -13.387 10.748 -1.003 1.00 92.31 104 ALA A CA 1
ATOM 802 C C . ALA A 1 104 ? -14.630 10.009 -1.541 1.00 92.31 104 ALA A C 1
ATOM 804 O O . ALA A 1 104 ? -14.550 9.195 -2.467 1.00 92.31 104 ALA A O 1
ATOM 805 N N . GLY A 1 105 ? -15.795 10.330 -0.966 1.00 77.56 105 GLY A N 1
ATOM 806 C CA . GLY A 1 105 ? -17.101 9.842 -1.420 1.00 77.56 105 GLY A CA 1
ATOM 807 C C . GLY A 1 105 ? -17.349 8.352 -1.171 1.00 77.56 105 GLY A C 1
ATOM 808 O O . GLY A 1 105 ? -18.160 7.759 -1.879 1.00 77.56 105 GLY A O 1
ATOM 809 N N . SER A 1 106 ? -16.646 7.744 -0.212 1.00 82.38 106 SER A N 1
ATOM 810 C CA . SER A 1 106 ? -16.802 6.333 0.147 1.00 82.38 106 SER A CA 1
ATOM 811 C C . SER A 1 106 ? -17.274 6.163 1.595 1.00 82.38 106 SER A C 1
ATOM 813 O O . SER A 1 106 ? -17.005 7.000 2.453 1.00 82.38 106 SER A O 1
ATOM 815 N N . ASP A 1 107 ? -17.941 5.041 1.873 1.00 87.50 107 ASP A N 1
ATOM 816 C CA . ASP A 1 107 ? -18.298 4.610 3.235 1.00 87.50 107 ASP A CA 1
ATOM 817 C C . ASP A 1 107 ? -17.178 3.763 3.878 1.00 87.50 107 ASP A C 1
ATOM 819 O O . ASP A 1 107 ? -17.426 2.904 4.729 1.00 87.50 107 ASP A O 1
ATOM 823 N N . VAL A 1 108 ? -15.931 3.956 3.432 1.00 92.44 108 VAL A N 1
ATOM 824 C CA . VAL A 1 108 ? -14.764 3.238 3.955 1.00 92.44 108 VAL A CA 1
ATOM 825 C C . VAL A 1 108 ? -14.520 3.661 5.401 1.00 92.44 108 VAL A C 1
ATOM 827 O O . VAL A 1 108 ? -14.474 4.843 5.727 1.00 92.44 108 VAL A O 1
ATOM 830 N N . GLN A 1 109 ? -14.329 2.676 6.274 1.00 91.69 109 GLN A N 1
ATOM 831 C CA . GLN A 1 109 ? -14.095 2.877 7.705 1.00 91.69 109 GLN A CA 1
ATOM 832 C C . GLN A 1 109 ? -12.643 2.617 8.101 1.00 91.69 109 GLN A C 1
ATOM 834 O O . GLN A 1 109 ? -12.192 3.091 9.140 1.00 91.69 109 GLN A O 1
ATOM 839 N N . CYS A 1 110 ? -11.912 1.849 7.294 1.00 93.81 110 CYS A N 1
ATOM 840 C CA . CYS A 1 110 ? -10.526 1.508 7.562 1.00 93.81 110 CYS A CA 1
ATOM 841 C C . CYS A 1 110 ? -9.722 1.487 6.258 1.00 93.81 110 CYS A C 1
ATOM 843 O O . CYS A 1 110 ? -10.148 0.943 5.238 1.00 93.81 110 CYS A O 1
ATOM 845 N N . VAL A 1 111 ? -8.545 2.108 6.304 1.00 96.50 111 VAL A N 1
ATOM 846 C CA . VAL A 1 111 ? -7.594 2.128 5.195 1.00 96.50 111 VAL A CA 1
ATOM 847 C C . VAL A 1 111 ? -6.406 1.249 5.550 1.00 96.50 111 VAL A C 1
ATOM 849 O O . VAL A 1 111 ? -5.810 1.375 6.619 1.00 96.50 111 VAL A O 1
ATOM 852 N N . VAL A 1 112 ? -6.055 0.368 4.626 1.00 96.62 112 VAL A N 1
ATOM 853 C CA . VAL A 1 112 ? -4.897 -0.516 4.696 1.00 96.62 112 VAL A CA 1
ATOM 854 C C . VAL A 1 112 ? -3.832 0.035 3.767 1.00 96.62 112 VAL A C 1
ATOM 856 O O . VAL A 1 112 ? -4.128 0.376 2.625 1.00 96.62 112 VAL A O 1
ATOM 859 N N . ILE A 1 113 ? -2.588 0.085 4.231 1.00 97.12 113 ILE A N 1
ATOM 860 C CA . ILE A 1 113 ? -1.451 0.525 3.422 1.00 97.12 113 ILE A CA 1
ATOM 861 C C . ILE A 1 113 ? -0.549 -0.678 3.166 1.00 97.12 113 ILE A C 1
ATOM 863 O O . ILE A 1 113 ? -0.215 -1.406 4.103 1.00 97.12 113 ILE A O 1
ATOM 867 N N . ARG A 1 114 ? -0.145 -0.882 1.911 1.00 95.25 114 ARG A N 1
ATOM 868 C CA . ARG A 1 114 ? 0.763 -1.965 1.521 1.00 95.25 114 ARG A CA 1
ATOM 869 C C . ARG A 1 114 ? 1.775 -1.495 0.485 1.00 95.25 114 ARG A C 1
ATOM 871 O O . ARG A 1 114 ? 1.422 -0.771 -0.431 1.00 95.25 114 ARG A O 1
ATOM 878 N N . ASP A 1 115 ? 3.013 -1.957 0.600 1.00 95.06 115 ASP A N 1
ATOM 879 C CA . ASP A 1 115 ? 4.061 -1.642 -0.378 1.00 95.0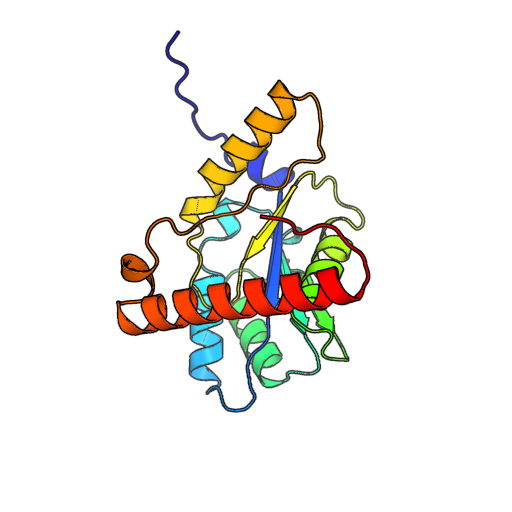6 115 ASP A CA 1
ATOM 880 C C . ASP A 1 115 ? 3.929 -2.449 -1.679 1.00 95.06 115 ASP A C 1
ATOM 882 O O . ASP A 1 115 ? 3.407 -3.564 -1.694 1.00 95.06 115 ASP A O 1
ATOM 886 N N . ALA A 1 116 ? 4.442 -1.876 -2.770 1.00 95.44 116 ALA A N 1
ATOM 887 C CA . ALA A 1 116 ? 4.423 -2.442 -4.122 1.00 95.44 116 ALA A CA 1
ATOM 888 C C . ALA A 1 116 ? 5.608 -3.387 -4.437 1.00 95.44 116 ALA A C 1
ATOM 890 O O . ALA A 1 116 ? 5.945 -3.592 -5.604 1.00 95.44 116 ALA A O 1
ATOM 891 N N . ASP A 1 117 ? 6.275 -3.921 -3.414 1.00 91.69 117 ASP A N 1
ATOM 892 C CA . ASP A 1 117 ? 7.492 -4.741 -3.517 1.00 91.69 117 ASP A CA 1
ATOM 893 C C . ASP A 1 117 ? 7.279 -6.217 -3.143 1.00 91.69 117 ASP A C 1
ATOM 895 O O . ASP A 1 117 ? 8.231 -6.994 -3.138 1.00 91.69 117 ASP A O 1
ATOM 899 N N . ASN A 1 118 ? 6.032 -6.609 -2.865 1.00 87.06 118 ASN A N 1
ATOM 900 C CA . ASN A 1 118 ? 5.639 -7.943 -2.412 1.00 87.06 118 ASN A CA 1
ATOM 901 C C . ASN A 1 118 ? 6.245 -8.382 -1.054 1.00 87.06 118 ASN A C 1
ATOM 903 O O . ASN A 1 118 ? 6.142 -9.550 -0.684 1.00 87.06 118 ASN A O 1
ATOM 907 N N . ASP A 1 119 ? 6.795 -7.461 -0.253 1.00 87.31 119 ASP A N 1
ATOM 908 C CA . ASP A 1 119 ? 7.355 -7.772 1.077 1.00 87.31 119 ASP A CA 1
ATOM 909 C C . ASP A 1 119 ? 6.269 -7.863 2.186 1.00 87.31 119 ASP A C 1
ATOM 911 O O . ASP A 1 119 ? 6.567 -8.108 3.365 1.00 87.31 119 ASP A O 1
ATOM 915 N N . HIS A 1 120 ? 4.997 -7.677 1.815 1.00 89.69 120 HIS A N 1
ATOM 916 C CA . HIS A 1 120 ? 3.817 -7.752 2.682 1.00 89.69 120 HIS A CA 1
ATOM 917 C C . HIS A 1 120 ? 2.849 -8.824 2.181 1.00 89.69 120 HIS A C 1
ATOM 919 O O . HIS A 1 120 ? 2.411 -8.759 1.030 1.00 89.69 120 HIS A O 1
ATOM 925 N N . LEU A 1 121 ? 2.463 -9.772 3.036 1.00 90.19 121 LEU A N 1
ATOM 926 C CA . LEU A 1 121 ? 1.533 -10.838 2.668 1.00 90.19 121 LEU A CA 1
ATOM 927 C C . LEU A 1 121 ? 0.086 -10.370 2.855 1.00 90.19 121 LEU A C 1
ATOM 929 O O . LEU A 1 121 ? -0.297 -9.928 3.934 1.00 90.19 121 LEU A O 1
ATOM 933 N N . LEU A 1 122 ? -0.763 -10.540 1.837 1.00 91.06 122 LEU A N 1
ATOM 934 C CA . LEU A 1 122 ? -2.201 -10.251 1.972 1.00 91.06 122 LEU A CA 1
ATOM 935 C C . LEU A 1 122 ? -2.885 -11.107 3.047 1.00 91.06 122 LEU A C 1
ATOM 937 O O . LEU A 1 122 ? -3.874 -10.684 3.639 1.00 91.06 122 LEU A O 1
ATOM 941 N N . ALA A 1 123 ? -2.342 -12.293 3.331 1.00 90.75 123 ALA A N 1
ATOM 942 C CA . ALA A 1 123 ? -2.834 -13.172 4.386 1.00 90.75 123 ALA A CA 1
ATOM 943 C C . ALA A 1 123 ? -2.726 -12.557 5.796 1.00 90.75 123 ALA A C 1
ATOM 945 O O . ALA A 1 123 ? -3.438 -13.000 6.697 1.00 90.75 123 ALA A O 1
ATOM 946 N N . ASP A 1 124 ? -1.899 -11.522 5.982 1.00 91.06 124 ASP A N 1
ATOM 947 C CA . ASP A 1 124 ? -1.783 -10.803 7.254 1.00 91.06 124 ASP A CA 1
ATOM 948 C C . ASP A 1 124 ? -2.949 -9.824 7.478 1.00 91.06 124 ASP A C 1
ATOM 950 O O . ASP A 1 124 ? -3.197 -9.388 8.603 1.00 91.06 124 ASP A O 1
ATOM 954 N N . LEU A 1 125 ? -3.721 -9.496 6.435 1.00 91.94 125 LEU A N 1
ATOM 955 C CA . LEU A 1 125 ? -4.780 -8.496 6.530 1.00 91.94 125 LEU A CA 1
ATOM 956 C C . LEU A 1 125 ? -5.964 -8.926 7.427 1.00 91.94 125 LEU A C 1
ATOM 958 O O . LEU A 1 125 ? -6.333 -8.153 8.314 1.00 91.94 125 LEU A O 1
ATOM 962 N N . PRO A 1 126 ? -6.562 -10.131 7.294 1.00 91.31 126 PRO A N 1
ATOM 963 C CA . PRO A 1 126 ? -7.667 -10.549 8.163 1.00 91.31 126 PRO A CA 1
ATOM 964 C C . PRO A 1 126 ? -7.384 -10.480 9.675 1.00 91.31 126 PRO A C 1
ATOM 966 O O . PRO A 1 126 ? -8.229 -9.939 10.402 1.00 91.31 126 PRO A O 1
ATOM 969 N N . PRO A 1 127 ? -6.245 -10.985 10.197 1.00 91.75 127 PRO A N 1
ATOM 970 C CA . PRO A 1 127 ? -5.953 -10.848 11.619 1.00 91.75 127 PRO A CA 1
ATOM 971 C C . PRO A 1 127 ? -5.731 -9.385 12.026 1.00 91.75 127 PRO A C 1
ATOM 973 O O . PRO A 1 127 ? -6.208 -8.995 13.090 1.00 91.75 127 PRO A O 1
ATOM 976 N N . MET A 1 128 ? -5.108 -8.548 11.185 1.00 93.00 128 MET A N 1
ATOM 977 C CA . MET A 1 128 ? -4.961 -7.112 11.473 1.00 93.00 128 MET A CA 1
ATOM 978 C C . MET A 1 128 ? -6.315 -6.398 11.583 1.00 93.00 128 MET A C 1
ATOM 980 O O . MET A 1 128 ? -6.533 -5.638 12.525 1.00 93.00 128 MET A O 1
ATOM 984 N N . VAL A 1 129 ? -7.252 -6.689 10.677 1.00 91.88 129 VAL A N 1
ATOM 985 C CA . VAL A 1 129 ? -8.618 -6.137 10.713 1.00 91.88 129 VAL A CA 1
ATOM 986 C C . VAL A 1 129 ? -9.366 -6.607 11.958 1.00 91.88 129 VAL A C 1
ATOM 988 O O . VAL A 1 129 ? -10.078 -5.826 12.581 1.00 91.88 129 VAL A O 1
ATOM 991 N N . THR A 1 130 ? -9.171 -7.863 12.366 1.00 91.38 130 THR A N 1
ATOM 992 C CA . THR A 1 130 ? -9.776 -8.404 13.593 1.00 91.38 130 THR A CA 1
ATOM 993 C C . THR A 1 130 ? -9.253 -7.680 14.834 1.00 91.38 130 THR A C 1
ATOM 995 O O . THR A 1 130 ? -10.035 -7.328 15.717 1.00 91.38 130 THR A O 1
ATOM 998 N N . VAL A 1 131 ? -7.943 -7.412 14.898 1.00 93.19 131 VAL A N 1
ATOM 999 C CA . VAL A 1 131 ? -7.345 -6.614 15.978 1.00 93.19 131 VAL A CA 1
ATOM 1000 C C . VAL A 1 131 ? -7.923 -5.201 15.982 1.00 93.19 131 VAL A C 1
ATOM 1002 O O . VAL A 1 131 ? -8.348 -4.733 17.035 1.00 93.19 131 VAL A O 1
ATOM 1005 N N . TRP A 1 132 ? -7.997 -4.545 14.820 1.00 93.69 132 TRP A N 1
ATOM 1006 C CA . TRP A 1 132 ? -8.588 -3.211 14.690 1.00 93.69 132 TRP A CA 1
ATOM 1007 C C . TRP A 1 132 ? -10.030 -3.180 15.219 1.00 93.69 132 TRP A C 1
ATOM 1009 O O . TRP A 1 132 ? -10.326 -2.402 16.122 1.00 93.69 132 TRP A O 1
ATOM 1019 N N . GLN A 1 133 ? -10.895 -4.087 14.750 1.00 91.69 133 GLN A N 1
ATOM 1020 C CA . GLN A 1 133 ? -12.293 -4.182 15.190 1.00 91.69 133 GLN A CA 1
ATOM 1021 C C . GLN A 1 133 ? -12.412 -4.413 16.699 1.00 91.69 133 GLN A C 1
ATOM 1023 O O . GLN A 1 133 ? -13.180 -3.720 17.366 1.00 91.69 133 GLN A O 1
ATOM 1028 N N . GLY A 1 134 ? -11.631 -5.348 17.247 1.00 91.25 134 GLY A N 1
ATOM 1029 C CA . GLY A 1 134 ? -11.657 -5.659 18.675 1.00 91.25 134 GLY A CA 1
ATOM 1030 C C . GLY A 1 134 ? -11.218 -4.481 19.547 1.00 91.25 134 GLY A C 1
ATOM 1031 O O . GLY A 1 134 ? -11.831 -4.219 20.581 1.00 91.25 134 GLY A O 1
ATOM 1032 N N . VAL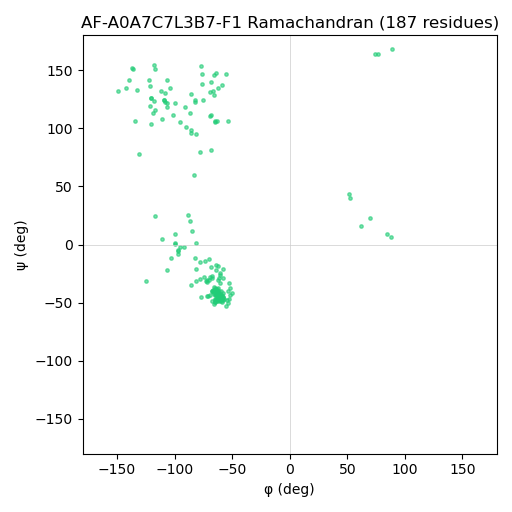 A 1 135 ? -10.193 -3.731 19.125 1.00 92.81 135 VAL A N 1
ATOM 1033 C CA . VAL A 1 135 ? -9.740 -2.526 19.838 1.00 92.81 135 VAL A CA 1
ATOM 1034 C C . VAL A 1 135 ? -10.779 -1.409 19.728 1.00 92.81 135 VAL A C 1
ATOM 1036 O O . VAL A 1 135 ? -11.099 -0.785 20.741 1.00 92.81 135 VAL A O 1
ATOM 1039 N N . CYS A 1 136 ? -11.350 -1.189 18.540 1.00 91.94 136 CYS A N 1
ATOM 1040 C CA . CYS A 1 136 ? -12.413 -0.207 18.337 1.00 91.94 136 CYS A CA 1
ATOM 1041 C C . CYS A 1 136 ? -13.630 -0.482 19.226 1.00 91.94 136 CYS A C 1
ATOM 1043 O O . CYS A 1 136 ? -14.145 0.435 19.867 1.00 91.94 136 CYS A O 1
ATOM 1045 N N . GLU A 1 137 ? -14.068 -1.741 19.309 1.00 92.56 137 GLU A N 1
ATOM 1046 C CA . GLU A 1 137 ? -15.185 -2.155 20.160 1.00 92.56 137 GLU A CA 1
ATOM 1047 C C . GLU A 1 137 ? -14.861 -1.975 21.651 1.00 92.56 137 GLU A C 1
ATOM 1049 O O . GLU A 1 137 ? -15.648 -1.377 22.390 1.00 92.56 137 GLU A O 1
ATOM 1054 N N . ALA A 1 138 ? -13.687 -2.437 22.092 1.00 94.31 138 ALA A N 1
ATOM 1055 C CA . ALA A 1 138 ? -13.281 -2.382 23.494 1.00 94.31 138 ALA A CA 1
ATOM 1056 C C . ALA A 1 138 ? -13.113 -0.944 24.009 1.00 94.31 138 ALA A C 1
ATOM 1058 O O . ALA A 1 138 ? -13.489 -0.643 25.144 1.00 94.31 138 ALA A O 1
ATOM 1059 N N . LEU A 1 139 ? -12.559 -0.057 23.181 1.00 94.88 139 LEU A N 1
ATOM 1060 C CA . LEU A 1 139 ? -12.267 1.331 23.545 1.00 94.88 139 LEU A CA 1
ATOM 1061 C C . LEU A 1 139 ? -13.351 2.321 23.099 1.00 94.88 139 LEU A C 1
ATOM 1063 O O . LEU A 1 139 ? -13.276 3.495 23.457 1.00 94.88 139 LEU A O 1
ATOM 1067 N N . ARG A 1 140 ? -14.364 1.864 22.348 1.00 93.56 140 ARG A N 1
ATOM 1068 C CA . ARG A 1 140 ? -15.426 2.695 21.750 1.00 93.56 140 ARG A CA 1
ATOM 1069 C C . ARG A 1 140 ? -14.871 3.881 20.951 1.00 93.56 140 ARG A C 1
ATOM 1071 O O . ARG A 1 140 ? -15.368 4.999 21.068 1.00 93.56 140 ARG A O 1
ATOM 1078 N N . THR A 1 141 ? -13.838 3.631 20.153 1.00 92.81 141 THR A N 1
ATOM 1079 C CA . THR A 1 141 ? -13.174 4.644 19.319 1.00 92.81 141 THR A CA 1
ATOM 1080 C C . THR A 1 141 ? -12.871 4.104 17.926 1.00 92.81 141 THR A C 1
ATOM 1082 O O . THR A 1 141 ? -12.661 2.906 17.757 1.00 92.81 141 THR A O 1
ATOM 1085 N N . CYS A 1 142 ? -12.829 4.986 16.930 1.00 87.56 142 CYS A N 1
ATOM 1086 C CA . CYS A 1 142 ? -12.326 4.695 15.586 1.00 87.56 142 CYS A CA 1
ATOM 1087 C C . CYS A 1 142 ? -10.866 5.135 15.387 1.00 87.56 142 CYS A C 1
ATOM 1089 O O . CYS A 1 142 ? -10.278 4.821 14.355 1.00 87.56 142 CYS A O 1
ATOM 1091 N N . ASP A 1 143 ? -10.265 5.801 16.377 1.00 93.06 143 ASP A N 1
ATOM 1092 C CA . ASP A 1 143 ? -8.904 6.346 16.312 1.00 93.06 143 ASP A CA 1
ATOM 1093 C C . ASP A 1 143 ? -7.863 5.266 16.640 1.00 93.06 143 ASP A C 1
ATOM 1095 O O . ASP A 1 143 ? -7.119 5.343 17.620 1.00 93.06 143 ASP A O 1
ATOM 1099 N N . VAL A 1 144 ? -7.854 4.201 15.839 1.00 93.75 144 VAL A N 1
ATOM 1100 C CA . VAL A 1 144 ? -7.008 3.024 16.045 1.00 93.75 144 VAL A CA 1
ATOM 1101 C C . VAL A 1 144 ? -6.105 2.824 14.840 1.00 93.75 144 VAL A C 1
ATOM 1103 O O . VAL A 1 144 ? -6.571 2.681 13.712 1.00 93.75 144 VAL A O 1
ATOM 1106 N N . VAL A 1 145 ? -4.802 2.731 15.099 1.00 94.88 145 VAL A N 1
ATOM 1107 C CA . VAL A 1 145 ? -3.801 2.335 14.106 1.00 94.88 145 VAL A CA 1
ATOM 1108 C C . VAL A 1 145 ? -3.294 0.945 14.462 1.00 94.88 145 VAL A C 1
ATOM 1110 O O . VAL A 1 145 ? -2.807 0.720 15.570 1.00 94.88 145 VAL A O 1
ATOM 1113 N N . VAL A 1 146 ? -3.389 0.013 13.514 1.00 94.62 146 VAL A N 1
ATOM 1114 C CA . VAL A 1 146 ? -2.798 -1.324 13.632 1.00 94.62 146 VAL A CA 1
ATOM 1115 C C . VAL A 1 146 ? -1.587 -1.397 12.718 1.00 94.62 146 VAL A C 1
ATOM 1117 O O . VAL A 1 146 ? -1.695 -1.192 11.512 1.00 94.62 146 VAL A O 1
ATOM 1120 N N . VAL A 1 147 ? -0.429 -1.697 13.299 1.00 93.81 147 VAL A N 1
ATOM 1121 C CA . VAL A 1 147 ? 0.838 -1.792 12.572 1.00 93.81 147 VAL A CA 1
ATOM 1122 C C . VAL A 1 147 ? 1.248 -3.255 12.490 1.00 93.81 147 VAL A C 1
ATOM 1124 O O . VAL A 1 147 ? 1.405 -3.919 13.515 1.00 93.81 147 VAL A O 1
ATOM 1127 N N . GLY A 1 148 ? 1.427 -3.757 11.268 1.00 89.56 148 GLY A N 1
ATOM 1128 C CA . GLY A 1 148 ? 2.033 -5.065 11.045 1.00 89.56 148 GLY A CA 1
ATOM 1129 C C . GLY A 1 148 ? 3.492 -5.036 11.497 1.00 89.56 148 GLY A C 1
ATOM 1130 O O . GLY A 1 148 ? 4.243 -4.140 11.117 1.00 89.56 148 GLY A O 1
ATOM 1131 N N . ALA A 1 149 ? 3.897 -5.999 12.321 1.00 85.38 149 ALA A N 1
ATOM 1132 C CA . ALA A 1 149 ? 5.245 -6.055 12.871 1.00 85.38 149 ALA A CA 1
ATOM 1133 C C . ALA A 1 149 ? 5.940 -7.361 12.489 1.00 85.38 149 ALA A C 1
ATOM 1135 O O . ALA A 1 149 ? 5.381 -8.452 12.600 1.00 85.38 149 ALA A O 1
ATOM 1136 N N . ARG A 1 150 ? 7.212 -7.256 12.096 1.00 82.38 150 ARG A N 1
ATOM 1137 C CA . ARG A 1 150 ? 8.089 -8.415 11.915 1.00 82.38 150 ARG A CA 1
ATOM 1138 C C . ARG A 1 150 ? 8.800 -8.694 13.232 1.00 82.38 150 ARG A C 1
ATOM 1140 O O . ARG A 1 150 ? 9.793 -8.053 13.553 1.00 82.38 150 ARG A O 1
ATOM 1147 N N . HIS A 1 151 ? 8.324 -9.682 13.984 1.00 79.50 151 HIS A N 1
ATOM 1148 C CA . HIS A 1 151 ? 9.009 -10.111 15.212 1.00 79.50 151 HIS A CA 1
ATOM 1149 C C . HIS A 1 151 ? 10.360 -10.789 14.940 1.00 79.50 151 HIS A C 1
ATOM 1151 O O . HIS A 1 151 ? 11.209 -10.863 15.823 1.00 79.50 151 HIS A O 1
ATOM 1157 N N . ASN A 1 152 ? 10.573 -11.271 13.714 1.00 80.94 152 ASN A N 1
ATOM 1158 C CA . ASN A 1 152 ? 11.839 -11.827 13.269 1.00 80.94 152 ASN A CA 1
ATOM 1159 C C . ASN A 1 152 ? 12.180 -11.274 11.881 1.00 80.94 152 ASN A C 1
ATOM 1161 O O . ASN A 1 152 ? 11.588 -11.697 10.894 1.00 80.94 152 ASN A O 1
ATOM 1165 N N . LEU A 1 153 ? 13.150 -10.359 11.806 1.00 80.50 153 LEU A N 1
ATOM 1166 C CA . LEU A 1 153 ? 13.628 -9.794 10.539 1.00 80.50 153 LEU A CA 1
ATOM 1167 C C . LEU A 1 153 ? 14.402 -10.813 9.690 1.00 80.50 153 LEU A C 1
ATOM 1169 O O . LEU A 1 153 ? 14.398 -10.723 8.466 1.00 80.50 153 LEU A O 1
ATOM 1173 N N . THR A 1 154 ? 15.049 -11.802 10.316 1.00 83.62 154 THR A N 1
ATOM 1174 C CA . THR A 1 154 ? 15.914 -12.757 9.601 1.00 83.62 154 THR A CA 1
ATOM 1175 C C . THR A 1 154 ? 15.134 -13.742 8.739 1.00 83.62 154 THR A C 1
ATOM 1177 O O . THR A 1 154 ? 15.632 -14.134 7.688 1.00 83.62 154 THR A O 1
ATOM 1180 N N . ALA A 1 155 ? 13.922 -14.118 9.154 1.00 80.06 155 ALA A N 1
ATOM 1181 C CA . ALA A 1 155 ? 13.096 -15.075 8.423 1.00 80.06 155 ALA A CA 1
ATOM 1182 C C . ALA A 1 155 ? 12.639 -14.548 7.042 1.00 80.06 155 ALA A C 1
ATOM 1184 O O . ALA A 1 155 ? 12.869 -15.252 6.062 1.00 80.06 155 ALA A O 1
ATOM 1185 N N . PRO A 1 156 ? 12.056 -13.337 6.915 1.00 74.38 156 PRO A N 1
ATOM 1186 C CA . PRO A 1 156 ? 11.629 -12.808 5.619 1.00 74.38 156 PRO A CA 1
ATOM 1187 C C . PRO A 1 156 ? 12.758 -12.164 4.801 1.00 74.38 156 PRO A C 1
ATOM 1189 O O . PRO A 1 156 ? 12.715 -12.206 3.578 1.00 74.38 156 PRO A O 1
ATOM 1192 N N . LEU A 1 157 ? 13.772 -11.566 5.439 1.00 80.31 157 LEU A N 1
ATOM 1193 C CA . LEU A 1 157 ? 14.775 -10.748 4.734 1.00 80.31 157 LEU A CA 1
ATOM 1194 C C . LEU A 1 157 ? 16.119 -11.456 4.523 1.00 80.31 157 LEU A C 1
ATOM 1196 O O . LEU A 1 157 ? 16.984 -10.955 3.802 1.00 80.31 157 LEU A O 1
ATOM 1200 N N . GLY A 1 158 ? 16.328 -12.599 5.177 1.00 86.44 158 GLY A N 1
ATOM 1201 C CA . GLY A 1 158 ? 17.645 -13.201 5.328 1.00 86.44 158 GLY A CA 1
ATOM 1202 C C . GLY A 1 158 ? 18.515 -12.451 6.342 1.00 86.44 158 GLY A C 1
ATOM 1203 O O . GLY A 1 158 ? 18.244 -11.316 6.740 1.00 86.44 158 GLY A O 1
ATOM 1204 N N . TRP A 1 159 ? 19.591 -13.102 6.788 1.00 90.19 159 TRP A N 1
ATOM 1205 C CA . TRP A 1 159 ? 20.404 -12.601 7.899 1.00 90.19 159 TRP A CA 1
ATOM 1206 C 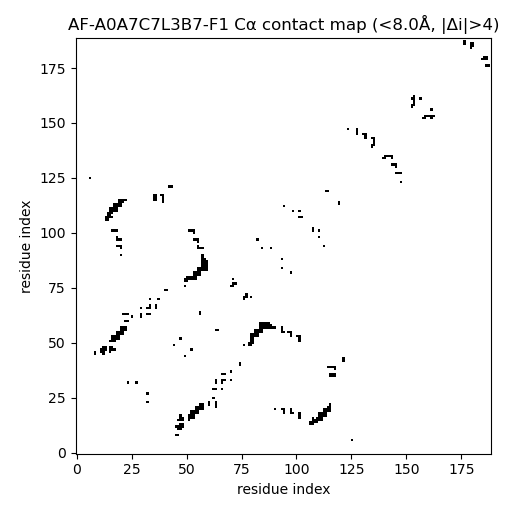C . TRP A 1 159 ? 21.031 -11.225 7.625 1.00 90.19 159 TRP A C 1
ATOM 1208 O O . TRP A 1 159 ? 20.920 -10.332 8.458 1.00 90.19 159 TRP A O 1
ATOM 1218 N N . LEU A 1 160 ? 21.648 -11.024 6.455 1.00 91.00 160 LEU A N 1
ATOM 1219 C CA . LEU A 1 160 ? 22.387 -9.790 6.161 1.00 91.00 160 LEU A CA 1
ATOM 1220 C C . LEU A 1 160 ? 21.472 -8.557 6.105 1.00 91.00 160 LEU A C 1
ATOM 1222 O O . LEU A 1 160 ? 21.754 -7.558 6.765 1.00 91.00 160 LEU A O 1
ATOM 1226 N N . ARG A 1 161 ? 20.361 -8.635 5.356 1.00 86.69 161 ARG A N 1
ATOM 1227 C CA . ARG A 1 161 ? 19.381 -7.539 5.247 1.00 86.69 161 ARG A CA 1
ATOM 1228 C C . ARG A 1 161 ? 18.741 -7.252 6.607 1.00 86.69 161 ARG A C 1
ATOM 1230 O O . ARG A 1 161 ? 18.604 -6.090 6.967 1.00 86.69 161 ARG A O 1
ATOM 1237 N N . ALA A 1 162 ? 18.469 -8.286 7.406 1.00 88.69 162 ALA A N 1
ATOM 1238 C CA . ALA A 1 162 ? 17.969 -8.125 8.769 1.00 88.69 162 ALA A CA 1
ATOM 1239 C C . ALA A 1 162 ? 18.951 -7.392 9.702 1.00 88.69 162 ALA A C 1
ATOM 1241 O O . ALA A 1 162 ? 18.532 -6.517 10.461 1.00 88.69 162 ALA A O 1
ATOM 1242 N N . GLN A 1 163 ? 20.250 -7.717 9.656 1.00 93.19 163 GLN A N 1
ATOM 1243 C CA . GLN A 1 163 ? 21.265 -7.010 10.452 1.00 93.19 163 GLN A CA 1
ATOM 1244 C C . GLN A 1 163 ? 21.395 -5.546 10.024 1.00 93.19 163 GLN A C 1
ATOM 1246 O O . GLN A 1 163 ? 21.449 -4.655 10.871 1.00 93.19 163 GLN A O 1
ATOM 12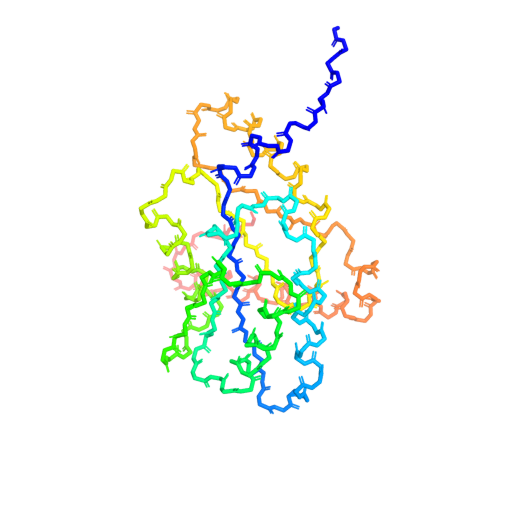51 N N . TRP A 1 164 ? 21.400 -5.298 8.714 1.00 92.06 164 TRP A N 1
ATOM 1252 C CA . TRP A 1 164 ? 21.465 -3.950 8.161 1.00 92.06 164 TRP A CA 1
ATOM 1253 C C . TRP A 1 164 ? 20.263 -3.097 8.579 1.00 92.06 164 TRP A C 1
ATOM 1255 O O . TRP A 1 164 ? 20.437 -1.979 9.056 1.00 92.06 164 TRP A O 1
ATOM 1265 N N . GLU A 1 165 ? 19.051 -3.642 8.472 1.00 88.56 165 GLU A N 1
ATOM 1266 C CA . GLU A 1 165 ? 17.822 -2.964 8.891 1.00 88.56 165 GLU A CA 1
ATOM 1267 C C . GLU A 1 165 ? 17.805 -2.697 10.400 1.00 88.56 165 GLU A C 1
ATOM 1269 O O . GLU A 1 165 ? 17.483 -1.591 10.825 1.00 88.56 165 GLU A O 1
ATOM 1274 N N . THR A 1 166 ? 18.246 -3.658 11.218 1.00 89.75 166 THR A N 1
ATOM 1275 C CA . THR A 1 166 ? 18.373 -3.469 12.674 1.00 89.75 166 THR A CA 1
ATOM 1276 C C . THR A 1 166 ? 19.320 -2.314 13.005 1.00 89.75 166 THR A C 1
ATOM 1278 O O . THR A 1 166 ? 18.990 -1.454 13.824 1.00 89.75 166 THR A O 1
ATOM 1281 N N . PHE A 1 167 ? 20.484 -2.268 12.352 1.00 94.38 167 PHE A N 1
ATOM 1282 C CA . PHE A 1 167 ? 21.460 -1.198 12.535 1.00 94.38 167 PHE A CA 1
ATOM 1283 C C . PHE A 1 167 ? 20.910 0.165 12.094 1.00 94.38 167 PHE A C 1
ATOM 1285 O O . PHE A 1 167 ? 20.994 1.130 12.855 1.00 94.38 167 PHE A O 1
ATOM 1292 N N . LEU A 1 168 ? 20.319 0.247 10.897 1.00 92.88 168 LEU A N 1
ATOM 1293 C CA . LEU A 1 168 ? 19.747 1.488 10.375 1.00 92.88 168 LEU A CA 1
ATOM 1294 C C . LEU A 1 168 ? 18.605 2.004 11.249 1.00 92.88 168 LEU A C 1
ATOM 1296 O O . LEU A 1 168 ? 18.594 3.188 11.576 1.00 92.88 168 LEU A O 1
ATOM 1300 N N . ASN A 1 169 ? 17.690 1.132 11.675 1.00 89.00 169 ASN A N 1
ATOM 1301 C CA . ASN A 1 169 ? 16.593 1.510 12.564 1.00 89.00 169 ASN A CA 1
ATOM 1302 C C . ASN A 1 169 ? 17.133 2.072 13.880 1.00 89.00 169 ASN A C 1
ATOM 1304 O O . ASN A 1 169 ? 16.674 3.117 14.341 1.00 89.00 169 ASN A O 1
ATOM 1308 N N . HIS A 1 170 ? 18.158 1.435 14.454 1.00 91.38 170 HIS A N 1
ATOM 1309 C CA . HIS A 1 170 ? 18.795 1.944 15.663 1.00 91.38 170 HIS A CA 1
ATOM 1310 C C . HIS A 1 170 ? 19.432 3.322 15.434 1.00 91.38 170 HIS A C 1
ATOM 1312 O O . HIS A 1 170 ? 19.193 4.242 16.213 1.00 91.38 170 HIS A O 1
ATOM 1318 N N . LEU A 1 171 ? 20.197 3.496 14.352 1.00 94.94 171 LEU A N 1
ATOM 1319 C CA . LEU A 1 171 ? 20.831 4.771 14.015 1.00 94.94 171 LEU A CA 1
ATOM 1320 C C . LEU A 1 171 ? 19.799 5.888 13.807 1.00 94.94 171 LEU A C 1
ATOM 1322 O O . LEU A 1 171 ? 19.966 6.977 14.351 1.00 94.94 171 LEU A O 1
ATOM 1326 N N . ILE A 1 172 ? 18.726 5.619 13.059 1.00 90.94 172 ILE A N 1
ATOM 1327 C CA . ILE A 1 172 ? 17.643 6.578 12.812 1.00 90.94 172 ILE A CA 1
ATOM 1328 C C . ILE A 1 172 ? 17.009 7.005 14.134 1.00 90.94 172 ILE A C 1
ATOM 1330 O O . ILE A 1 172 ? 16.873 8.202 14.376 1.00 90.94 172 ILE A O 1
ATOM 1334 N N . MET A 1 173 ? 16.691 6.058 15.022 1.00 89.56 173 MET A N 1
ATOM 1335 C CA . MET A 1 173 ? 16.129 6.382 16.335 1.00 89.56 173 MET A CA 1
ATOM 1336 C C . MET A 1 173 ? 17.083 7.235 17.176 1.00 89.56 173 MET A C 1
ATOM 1338 O O . MET A 1 173 ? 16.642 8.196 17.803 1.00 89.56 173 MET A O 1
ATOM 1342 N N . GLN A 1 174 ? 18.392 6.957 17.150 1.00 92.44 174 GLN A N 1
ATOM 1343 C CA . GLN A 1 174 ? 19.383 7.794 17.837 1.00 92.44 174 GLN A CA 1
ATOM 1344 C C . GLN A 1 174 ? 19.445 9.214 17.256 1.00 92.44 174 GLN A C 1
ATOM 1346 O O . GLN A 1 174 ? 19.480 10.188 18.008 1.00 92.44 174 GLN A O 1
ATOM 1351 N N . VAL A 1 175 ? 19.420 9.353 15.927 1.00 92.56 175 VAL A N 1
ATOM 1352 C CA . VAL A 1 175 ? 19.433 10.659 15.249 1.00 92.56 175 VAL A CA 1
ATOM 1353 C C . VAL A 1 175 ? 18.165 11.451 15.562 1.00 92.56 175 VAL A C 1
ATOM 1355 O O . VAL A 1 175 ? 18.261 12.618 15.935 1.00 92.56 175 VAL A O 1
ATOM 1358 N N . VAL A 1 176 ? 16.988 10.827 15.466 1.00 87.62 176 VAL A N 1
ATOM 1359 C CA . VAL A 1 176 ? 15.706 11.463 15.799 1.00 87.62 176 VAL A CA 1
ATOM 1360 C C . VAL A 1 176 ? 15.708 11.919 17.255 1.00 87.62 176 VAL A C 1
ATOM 1362 O O . VAL A 1 176 ? 15.423 13.085 17.522 1.00 87.62 176 VAL A O 1
ATOM 1365 N N . SER A 1 177 ? 16.104 11.052 18.189 1.00 87.31 177 SER A N 1
ATOM 1366 C CA . SER A 1 177 ? 16.212 11.395 19.611 1.00 87.31 177 SER A CA 1
ATOM 1367 C C . SER A 1 177 ? 17.174 12.557 19.858 1.00 87.31 177 SER A C 1
ATOM 1369 O O . SER A 1 177 ? 16.840 13.483 20.598 1.00 87.31 177 SER A O 1
ATOM 1371 N N . TYR A 1 178 ? 18.336 12.571 19.199 1.00 90.06 178 TYR A N 1
ATOM 1372 C CA . TYR A 1 178 ? 19.286 13.680 19.283 1.00 90.06 178 TYR A CA 1
ATOM 1373 C C . TYR A 1 178 ? 18.693 14.994 18.749 1.00 90.06 178 TYR A C 1
ATOM 1375 O O . TYR A 1 178 ? 18.795 16.034 19.403 1.00 90.06 178 TYR A O 1
ATOM 1383 N N . CYS A 1 179 ? 18.047 14.962 17.580 1.00 90.00 179 CYS A N 1
ATOM 1384 C CA . CYS A 1 179 ? 17.397 16.128 16.983 1.00 90.00 179 CYS A CA 1
ATOM 1385 C C . CYS A 1 179 ? 16.277 16.682 17.873 1.00 90.00 179 CYS A C 1
ATOM 1387 O O . CYS A 1 179 ? 16.230 17.893 18.088 1.00 90.00 179 CYS A O 1
ATOM 1389 N N . ARG A 1 180 ? 15.431 15.814 18.442 1.00 85.81 180 ARG A N 1
ATOM 1390 C CA . ARG A 1 180 ? 14.376 16.202 19.392 1.00 85.81 180 ARG A CA 1
ATOM 1391 C C . ARG A 1 180 ? 14.955 16.811 20.665 1.00 85.81 180 ARG A C 1
ATOM 1393 O O . ARG A 1 180 ? 14.517 17.876 21.088 1.00 85.81 180 ARG A O 1
ATOM 1400 N N . HIS A 1 181 ? 16.012 16.214 21.216 1.00 88.56 181 HIS A N 1
ATOM 1401 C CA . HIS A 1 181 ? 16.685 16.761 22.392 1.00 88.56 181 HIS A CA 1
ATOM 1402 C C . HIS A 1 181 ? 17.243 18.169 22.137 1.00 88.56 181 HIS A C 1
ATOM 1404 O O . HIS A 1 181 ? 17.093 19.062 22.968 1.00 88.56 181 HIS A O 1
ATOM 1410 N N . ARG A 1 182 ? 17.815 18.417 20.950 1.00 91.12 182 ARG A N 1
ATOM 1411 C CA . ARG A 1 182 ? 18.255 19.764 20.543 1.00 91.12 182 ARG A CA 1
ATOM 1412 C C . ARG A 1 182 ? 17.119 20.780 20.414 1.00 91.12 182 AR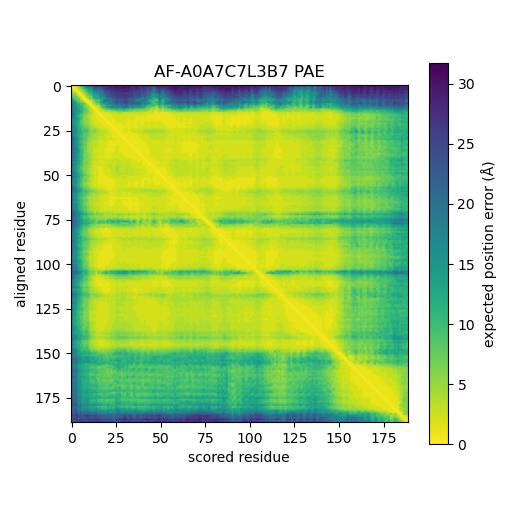G A C 1
ATOM 1414 O O . ARG A 1 182 ? 17.399 21.975 20.460 1.00 91.12 182 ARG A O 1
ATOM 1421 N N . GLN A 1 183 ? 15.882 20.327 20.234 1.00 91.31 183 GLN A N 1
ATOM 1422 C CA . GLN A 1 183 ? 14.682 21.165 20.154 1.00 91.31 183 GLN A CA 1
ATOM 1423 C C . GLN A 1 183 ? 14.005 21.375 21.520 1.00 91.31 183 GLN A C 1
ATOM 1425 O O . GLN A 1 183 ? 13.051 22.140 21.604 1.00 91.31 183 GLN A O 1
ATOM 1430 N N . GLY A 1 184 ? 14.520 20.761 22.594 1.00 90.62 184 GLY A N 1
ATOM 1431 C CA . GLY A 1 184 ? 13.965 20.869 23.948 1.00 90.62 184 GLY A CA 1
ATOM 1432 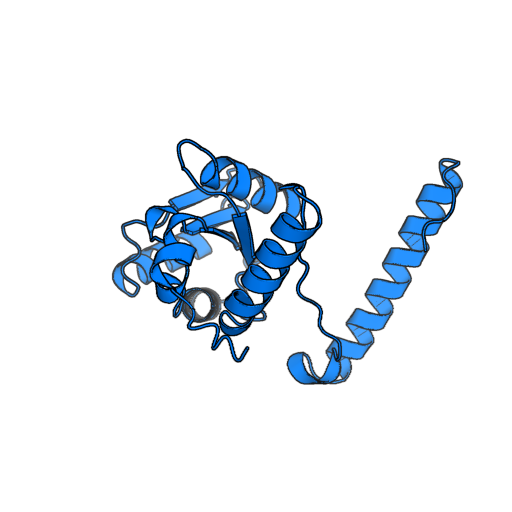C C . GLY A 1 184 ? 12.874 19.844 24.269 1.00 90.62 184 GLY A C 1
ATOM 1433 O O . GLY A 1 184 ? 12.291 19.902 25.350 1.00 90.62 184 GLY A O 1
ATOM 1434 N N . ASP A 1 185 ? 12.624 18.893 23.370 1.00 84.88 185 ASP A N 1
ATOM 1435 C CA . ASP A 1 185 ? 11.682 17.804 23.604 1.00 84.88 185 ASP A CA 1
ATOM 1436 C C . ASP A 1 185 ? 12.279 16.747 24.544 1.00 84.88 185 ASP A C 1
ATOM 1438 O O . ASP A 1 185 ? 13.477 16.438 24.510 1.00 84.88 185 ASP A O 1
ATOM 1442 N N . ALA A 1 186 ? 11.417 16.138 25.360 1.00 70.88 186 ALA A N 1
ATOM 1443 C CA . ALA A 1 186 ? 11.787 14.974 26.15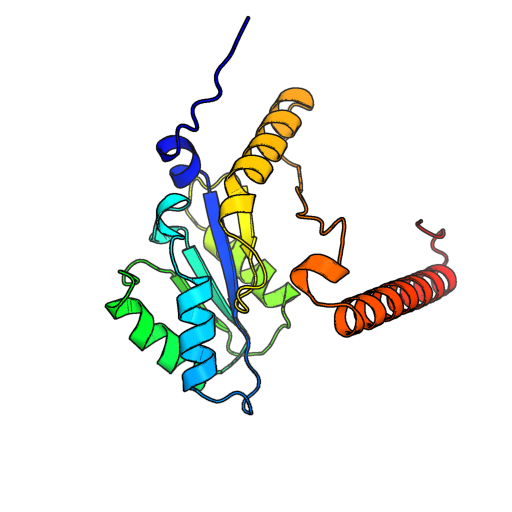3 1.00 70.88 186 ALA A CA 1
ATOM 1444 C C . ALA A 1 186 ? 12.100 13.764 25.242 1.00 70.88 186 ALA A C 1
ATOM 1446 O O . ALA A 1 186 ? 11.455 13.590 24.201 1.00 70.88 186 ALA A O 1
ATOM 1447 N N . PRO A 1 187 ? 13.059 12.901 25.626 1.00 59.34 187 PRO A N 1
ATOM 1448 C CA . PRO A 1 187 ? 13.325 11.671 24.893 1.00 59.34 187 PRO A CA 1
ATOM 1449 C C . PRO A 1 187 ? 12.089 10.768 24.919 1.00 59.34 187 PRO A C 1
ATOM 1451 O O . PRO A 1 187 ? 11.458 10.582 25.959 1.00 59.34 187 PRO A O 1
ATOM 1454 N N . CYS A 1 188 ? 11.753 10.208 23.764 1.00 58.25 188 CYS A N 1
ATOM 1455 C CA . CYS A 1 188 ? 10.699 9.218 23.594 1.00 58.25 188 CYS A CA 1
ATOM 1456 C C . CYS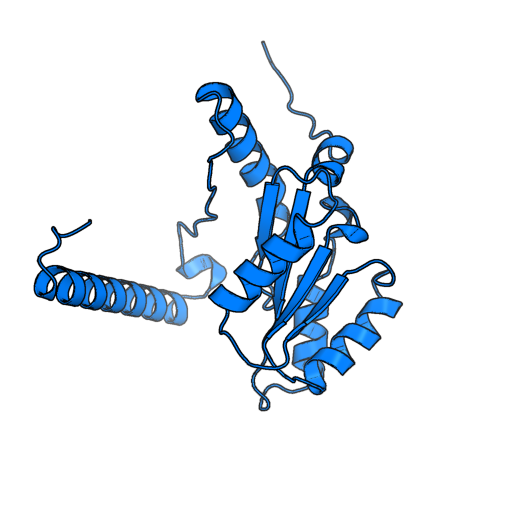 A 1 188 ? 11.392 7.878 23.355 1.00 58.25 188 CYS A C 1
ATOM 1458 O O . CYS A 1 188 ? 12.162 7.753 22.401 1.00 58.25 188 CYS A O 1
ATOM 1460 N N . TRP A 1 189 ? 11.152 6.925 24.251 1.00 52.91 189 TRP A N 1
ATOM 1461 C CA . TRP A 1 189 ? 11.575 5.536 24.110 1.00 52.91 189 TRP A CA 1
ATOM 1462 C C . TRP A 1 189 ? 10.348 4.687 23.819 1.00 52.91 189 TRP A C 1
ATOM 1464 O O . TRP A 1 189 ? 9.355 4.854 24.566 1.00 52.91 189 TRP A O 1
#

Mean predicted aligned error: 6.96 Å

Nearest PDB structures (foldseek):
  5lw0-assembly1_A  TM=4.219E-01  e=4.785E-01  Oryza sativa Japonica Group
  5tvg-assembly3_E  TM=3.935E-01  e=1.203E+00  Burkholderia vietnamiensis G4
  5tvg-assembly6_H  TM=4.036E-01  e=1.446E+00  Burkholderia vietnamiensis G4
  1gz5-assembly1_D  TM=4.452E-01  e=1.446E+00  Escherichia coli str. K-12 substr. W3110
  6tdz-assembly1_C  TM=3.224E-01  e=7.148E+00  Euglena gracilis

Radius of gyration: 18.67 Å; Cα contacts (8 Å, |Δi|>4): 230; chains: 1; bounding box: 41×42×45 Å